Protein AF-A0AA88HP47-F1 (afdb_monomer)

pLDDT: mean 89.88, std 8.68, range [45.34, 98.31]

Radius of gyration: 25.81 Å; Cα contacts (8 Å, |Δi|>4): 434; chains: 1; bounding box: 69×35×74 Å

InterPro domains:
  IPR019156 Ataxin-10 domain [PF09759] (318-360)
  IPR051374 Ataxin-10 and Copper transport protein 86 families [PTHR13255] (20-360)

Foldseek 3Di:
DVLLVVLVVLLVCLLPDDVVPLVSLQVSLVVLLVSLVVDLVSLVVQLPPVSSLVSLLVLLLVLLVCVVVDPSSLSSNLSSLSSLLSSLAVNQPSLVSSCVSCVPRVLVSVLVDPDLSNVLSNLSSVVSSCVSPVVVLVVLLPDPCVQSLLQSLLSSVVVVSPSSLVCCQPPNQQDLSCLVSLVVHDLSSNLSSLVSLLCQLVDDPVRPGDGHLNNLVSLLVCLLVCLVVLLVCLLVVPPPSLSSNLSSLSSLLSQLQDPVRVVVLLVPLSSLVSLLVSLVSLVVCLVVVRPLSHFDQDLCCVDPPHPPCLVVRSSQQSSLSSLSNLCSSPVVRVVSVVVCVVVVSVVSSVVVPDRGNSND

Organism: Artemia franciscana (NCBI:txid6661)

Secondary structure (DSSP, 8-state):
-HHHHHHHHHHHHHHHS-TT-HHHHHHHHHHHHHHGGG-HHHHHHHHT-HHHHHHHHHHHHHHHHTTTT-HHHHHHHHHHHHHHHHHHTT-HHHHHHHHHHHTTHHHHHHHT---HHHHHHHHHHHHHHHHH-HHHHHHHHTSTTHHHHHHHHHHHHHTT-HHHHHIIIIIITT-TTHHHHGGGS-HHHHHHHHHHHHHHHHS-TT------HHHHHHHHHHHHHHHHHHHHHHHHT-SS-HHHHHHHHHHHHHHTTSTTTHHHHHH-HHHHHHHHHHHHHHHHHHHTT-TTTS----GGGGSTT---GGGGSTTTTHHHHHHHHHHHHHTT-HHHHHHHHHTTHHHHHHHH-S--TT--

Structure (mmCIF, N/CA/C/O backbone):
data_AF-A0AA88HP47-F1
#
_entry.id   AF-A0AA88HP47-F1
#
loop_
_atom_site.group_PDB
_atom_site.id
_atom_site.type_symbol
_atom_site.label_atom_id
_atom_site.label_alt_id
_atom_site.label_comp_id
_atom_site.label_asym_id
_atom_site.label_entity_id
_atom_site.label_seq_id
_atom_site.pdbx_PDB_ins_code
_atom_site.Cartn_x
_atom_site.Cartn_y
_atom_site.Cartn_z
_atom_site.occupancy
_atom_site.B_iso_or_equiv
_atom_site.auth_seq_id
_atom_site.auth_comp_id
_atom_site.auth_asym_id
_atom_site.auth_atom_id
_atom_site.pdbx_PDB_model_num
ATOM 1 N N . MET A 1 1 ? 33.832 -12.756 -24.874 1.00 56.75 1 MET A N 1
ATOM 2 C CA . MET A 1 1 ? 34.083 -11.841 -26.013 1.00 56.75 1 MET A CA 1
ATOM 3 C C . MET A 1 1 ? 32.992 -11.954 -27.072 1.00 56.75 1 MET A C 1
ATOM 5 O O . MET A 1 1 ? 32.426 -10.917 -27.375 1.00 56.75 1 MET A O 1
ATOM 9 N N . ALA A 1 2 ? 32.620 -13.155 -27.543 1.00 59.72 2 ALA A N 1
ATOM 10 C CA . ALA A 1 2 ? 31.496 -13.341 -28.482 1.00 59.72 2 ALA A CA 1
ATOM 11 C C . ALA A 1 2 ? 30.174 -12.699 -28.001 1.00 59.72 2 ALA A C 1
ATOM 13 O O . ALA A 1 2 ? 29.494 -12.020 -28.761 1.00 59.72 2 ALA A O 1
ATOM 14 N N . ASP A 1 3 ? 29.880 -12.817 -26.704 1.00 70.38 3 ASP A N 1
ATOM 15 C CA . ASP A 1 3 ? 28.686 -12.240 -26.076 1.00 70.38 3 ASP A CA 1
ATOM 16 C C . ASP A 1 3 ? 28.594 -10.713 -26.162 1.00 70.38 3 ASP A C 1
ATOM 18 O O . ASP A 1 3 ? 27.511 -10.173 -26.360 1.00 70.38 3 ASP A O 1
ATOM 22 N N . LEU A 1 4 ? 29.719 -10.006 -26.033 1.00 82.25 4 LEU A N 1
ATOM 23 C CA . LEU A 1 4 ? 29.739 -8.542 -26.106 1.00 82.25 4 LEU A CA 1
ATOM 24 C C . LEU A 1 4 ? 29.700 -8.045 -27.551 1.00 82.25 4 LEU A C 1
ATOM 26 O O . LEU A 1 4 ? 29.193 -6.957 -27.806 1.00 82.25 4 LEU A O 1
ATOM 30 N N . GLU A 1 5 ? 30.214 -8.830 -28.499 1.00 84.94 5 GLU A N 1
ATOM 31 C CA . GLU A 1 5 ? 30.174 -8.489 -29.922 1.00 84.94 5 GLU A CA 1
ATOM 32 C C . GLU A 1 5 ? 28.739 -8.544 -30.464 1.00 84.94 5 GLU A C 1
ATOM 34 O O . GLU A 1 5 ? 28.300 -7.633 -31.164 1.00 84.94 5 GLU A O 1
ATOM 39 N N . ASP A 1 6 ? 27.991 -9.580 -30.087 1.00 87.38 6 ASP A N 1
ATOM 40 C CA . ASP A 1 6 ? 26.572 -9.741 -30.413 1.00 87.38 6 ASP A CA 1
ATOM 41 C C . ASP A 1 6 ? 25.710 -8.618 -29.803 1.00 87.38 6 ASP A C 1
ATOM 43 O O . ASP A 1 6 ? 24.917 -7.960 -30.486 1.00 87.38 6 ASP A O 1
ATOM 47 N N . VAL A 1 7 ? 25.961 -8.292 -28.531 1.00 90.44 7 VAL A N 1
ATOM 48 C CA . VAL A 1 7 ? 25.328 -7.144 -27.868 1.00 90.44 7 VAL A CA 1
ATOM 49 C C . VAL A 1 7 ? 25.687 -5.833 -28.571 1.00 90.44 7 VAL A C 1
ATOM 51 O O . VAL A 1 7 ? 24.801 -5.029 -28.835 1.00 90.44 7 VAL A O 1
ATOM 54 N N . SER A 1 8 ? 26.947 -5.631 -28.964 1.00 91.56 8 SER A N 1
ATOM 55 C CA . SER A 1 8 ? 27.377 -4.424 -29.688 1.00 91.56 8 SER A CA 1
ATOM 56 C C . SER A 1 8 ? 26.677 -4.268 -31.041 1.00 91.56 8 SER A C 1
ATOM 58 O O . SER A 1 8 ? 26.304 -3.156 -31.412 1.00 91.56 8 SER A O 1
ATOM 60 N N . LYS A 1 9 ? 26.451 -5.368 -31.775 1.00 90.69 9 LYS A N 1
ATOM 61 C CA . LYS A 1 9 ? 25.667 -5.351 -33.024 1.00 90.69 9 LYS A CA 1
ATOM 62 C C . LYS A 1 9 ? 24.226 -4.922 -32.765 1.00 90.69 9 LYS A C 1
ATOM 64 O O . LYS A 1 9 ? 23.713 -4.079 -33.493 1.00 90.69 9 LYS A O 1
ATOM 69 N N . THR A 1 10 ? 23.617 -5.435 -31.699 1.00 91.88 10 THR A N 1
ATOM 70 C CA . THR A 1 10 ? 22.250 -5.066 -31.295 1.00 91.88 10 THR A CA 1
ATOM 71 C C . THR A 1 10 ? 22.159 -3.590 -30.890 1.00 91.88 10 THR A C 1
ATOM 73 O O . THR A 1 10 ? 21.249 -2.888 -31.326 1.00 91.88 10 THR A O 1
ATOM 76 N N . ILE A 1 11 ? 23.135 -3.090 -30.121 1.00 92.94 11 ILE A N 1
ATOM 77 C CA . ILE A 1 11 ? 23.237 -1.675 -29.730 1.00 92.94 11 ILE A CA 1
ATOM 78 C C . ILE A 1 11 ? 23.321 -0.778 -30.968 1.00 92.94 11 ILE A C 1
ATOM 80 O O . ILE A 1 11 ? 22.537 0.160 -31.100 1.00 92.94 11 ILE A O 1
ATOM 84 N N . ASN A 1 12 ? 24.233 -1.084 -31.894 1.00 91.62 12 ASN A N 1
ATOM 85 C CA . ASN A 1 12 ? 24.365 -0.331 -33.142 1.00 91.62 12 ASN A CA 1
ATOM 86 C C . ASN A 1 12 ? 23.079 -0.398 -33.973 1.00 91.62 12 ASN A C 1
ATOM 88 O O . ASN A 1 12 ? 22.679 0.608 -34.552 1.00 91.62 12 ASN A O 1
ATOM 92 N N . GLY A 1 13 ? 22.414 -1.558 -33.975 1.00 89.38 13 GLY A N 1
ATOM 93 C CA . GLY A 1 13 ? 21.087 -1.735 -34.550 1.00 89.38 13 GLY A CA 1
ATOM 94 C C . GLY A 1 13 ? 20.127 -0.658 -34.063 1.00 89.38 13 GLY A C 1
ATOM 95 O O . GLY A 1 13 ? 19.605 0.068 -34.891 1.00 89.38 13 GLY A O 1
ATOM 96 N N . ILE A 1 14 ? 19.969 -0.477 -32.746 1.00 91.06 14 ILE A N 1
ATOM 97 C CA . ILE A 1 14 ? 19.064 0.539 -32.175 1.00 91.06 14 ILE A CA 1
ATOM 98 C C . ILE A 1 14 ? 19.520 1.970 -32.464 1.00 91.06 14 ILE A C 1
ATOM 100 O O . ILE A 1 14 ? 18.694 2.808 -32.826 1.00 91.06 14 ILE A O 1
ATOM 104 N N . ILE A 1 15 ? 20.812 2.266 -32.297 1.00 90.69 15 ILE A N 1
ATOM 105 C CA . ILE A 1 15 ? 21.345 3.629 -32.456 1.00 90.69 15 ILE A CA 1
ATOM 106 C C . ILE A 1 15 ? 21.070 4.157 -33.868 1.00 90.69 15 ILE A C 1
ATOM 108 O O . ILE A 1 15 ? 20.633 5.299 -34.024 1.00 90.69 15 ILE A O 1
ATOM 112 N N . PHE A 1 16 ? 21.283 3.317 -34.884 1.00 84.81 16 PHE A N 1
ATOM 113 C CA . PHE A 1 16 ? 21.170 3.706 -36.288 1.00 84.81 16 PHE A CA 1
ATOM 114 C C . PHE A 1 16 ? 19.841 3.301 -36.947 1.00 84.81 16 PHE A C 1
ATOM 116 O O . PHE A 1 16 ? 19.640 3.638 -38.113 1.00 84.81 16 PHE A O 1
ATOM 123 N N . HIS A 1 17 ? 18.930 2.615 -36.240 1.00 79.25 17 HIS A N 1
ATOM 124 C CA . HIS A 1 17 ? 17.624 2.259 -36.803 1.00 79.25 17 HIS A CA 1
ATOM 125 C C . HIS A 1 17 ? 16.729 3.485 -36.990 1.00 79.25 17 HIS A C 1
ATOM 127 O O . HIS A 1 17 ? 16.651 4.373 -36.127 1.00 79.25 17 HIS A O 1
ATOM 133 N N . ASP A 1 18 ? 15.971 3.463 -38.085 1.00 73.38 18 ASP A N 1
ATOM 134 C CA . ASP A 1 18 ? 14.809 4.324 -38.256 1.00 73.38 18 ASP A CA 1
ATOM 135 C C . ASP A 1 18 ? 13.677 3.855 -37.324 1.00 73.38 18 ASP A C 1
ATOM 137 O O . ASP A 1 18 ? 13.328 2.673 -37.294 1.00 73.38 18 ASP A O 1
ATOM 141 N N . ILE A 1 19 ? 13.111 4.783 -36.552 1.00 66.62 19 ILE A N 1
ATOM 142 C CA . ILE A 1 19 ? 12.070 4.519 -35.545 1.00 66.62 19 ILE A CA 1
ATOM 143 C C . ILE A 1 19 ? 10.724 4.173 -36.219 1.00 66.62 19 ILE A C 1
ATOM 145 O O . ILE A 1 19 ? 9.819 3.661 -35.565 1.00 66.62 19 ILE A O 1
ATOM 149 N N . GLN A 1 20 ? 10.588 4.389 -37.535 1.00 73.81 20 GLN A N 1
ATOM 150 C CA . GLN A 1 20 ? 9.357 4.075 -38.271 1.00 73.81 20 GLN A CA 1
ATOM 151 C C . GLN A 1 20 ? 9.066 2.569 -38.414 1.00 73.81 20 GLN A C 1
ATOM 153 O O . GLN A 1 20 ? 7.904 2.192 -38.573 1.00 73.81 20 GLN A O 1
ATOM 158 N N . ASP A 1 21 ? 10.077 1.700 -38.310 1.00 87.06 21 ASP A N 1
ATOM 159 C CA . ASP A 1 21 ? 9.884 0.243 -38.285 1.00 87.06 21 ASP A CA 1
ATOM 160 C C . ASP A 1 21 ? 9.746 -0.267 -36.842 1.00 87.06 21 ASP A C 1
ATOM 162 O O . ASP A 1 21 ? 10.696 -0.741 -36.209 1.00 87.06 21 ASP A O 1
ATOM 166 N N . LEU A 1 22 ? 8.527 -0.136 -36.314 1.00 89.38 22 LEU A N 1
ATOM 167 C CA . LEU A 1 22 ? 8.193 -0.471 -34.928 1.00 89.38 22 LEU A CA 1
ATOM 168 C C . LEU A 1 22 ? 8.490 -1.934 -34.569 1.00 89.38 22 LEU A C 1
ATOM 170 O O . LEU A 1 22 ? 8.868 -2.209 -33.429 1.00 89.38 22 LEU A O 1
ATOM 174 N N . ASP A 1 23 ? 8.313 -2.873 -35.503 1.00 91.12 23 ASP A N 1
ATOM 175 C CA . ASP A 1 23 ? 8.504 -4.301 -35.229 1.00 91.12 23 ASP A CA 1
ATOM 176 C C . ASP A 1 23 ? 9.999 -4.613 -35.059 1.00 91.12 23 ASP A C 1
ATOM 178 O O . ASP A 1 23 ? 10.392 -5.197 -34.046 1.00 91.12 23 ASP A O 1
ATOM 182 N N . SER A 1 24 ? 10.842 -4.121 -35.976 1.00 91.25 24 SER A N 1
ATOM 183 C CA . SER A 1 24 ? 12.301 -4.278 -35.884 1.00 91.25 24 SER A CA 1
ATOM 184 C C . SER A 1 24 ? 12.872 -3.635 -34.615 1.00 91.25 24 SER A C 1
ATOM 186 O O . SER A 1 24 ? 13.628 -4.266 -33.870 1.00 91.25 24 SER A O 1
ATOM 188 N N . VAL A 1 25 ? 12.457 -2.401 -34.299 1.00 93.00 25 VAL A N 1
ATOM 189 C CA . VAL A 1 25 ? 12.896 -1.707 -33.075 1.00 93.00 25 VAL A CA 1
ATOM 190 C C . VAL A 1 25 ? 12.479 -2.484 -31.826 1.00 93.00 25 VAL A C 1
ATOM 192 O O . VAL A 1 25 ? 13.277 -2.648 -30.900 1.00 93.00 25 VAL A O 1
ATOM 195 N N . THR A 1 26 ? 11.254 -3.015 -31.800 1.00 95.50 26 THR A N 1
ATOM 196 C CA . THR A 1 26 ? 10.769 -3.819 -30.672 1.00 95.50 26 THR A CA 1
ATOM 197 C C . THR A 1 26 ? 11.610 -5.082 -30.479 1.00 95.50 26 THR A C 1
ATOM 199 O O . THR A 1 26 ? 11.953 -5.416 -29.343 1.00 95.50 26 THR A O 1
ATOM 202 N N . ASP A 1 27 ? 11.979 -5.776 -31.554 1.00 95.12 27 ASP A N 1
ATOM 203 C CA . ASP A 1 27 ? 12.786 -6.997 -31.468 1.00 95.12 27 ASP A CA 1
ATOM 204 C C . ASP A 1 27 ? 14.222 -6.723 -31.011 1.00 95.12 27 ASP A C 1
ATOM 206 O O . ASP A 1 27 ? 14.750 -7.455 -30.167 1.00 95.12 27 ASP A O 1
ATOM 210 N N . LEU A 1 28 ? 14.824 -5.618 -31.457 1.00 95.81 28 LEU A N 1
ATOM 211 C CA . LEU A 1 28 ? 16.123 -5.169 -30.955 1.00 95.81 28 LEU A CA 1
ATOM 212 C C . LEU A 1 28 ? 16.070 -4.837 -29.454 1.00 95.81 28 LEU A C 1
ATOM 214 O O . LEU A 1 28 ? 16.944 -5.256 -28.691 1.00 95.81 28 LEU A O 1
ATOM 218 N N . LEU A 1 29 ? 15.023 -4.143 -28.995 1.00 96.56 29 LEU A N 1
ATOM 219 C CA . LEU A 1 29 ? 14.829 -3.847 -27.572 1.00 96.56 29 LEU A CA 1
ATOM 220 C C . LEU A 1 29 ? 14.617 -5.126 -26.747 1.00 96.56 29 LEU A C 1
ATOM 222 O O . LEU A 1 29 ? 15.167 -5.247 -25.651 1.00 96.56 29 LEU A O 1
ATOM 226 N N . ARG A 1 30 ? 13.877 -6.117 -27.268 1.00 96.81 30 ARG A N 1
ATOM 227 C CA . ARG A 1 30 ? 13.738 -7.437 -26.627 1.00 96.81 30 ARG A CA 1
ATOM 228 C C . ARG A 1 30 ? 15.081 -8.145 -26.509 1.00 96.81 30 ARG A C 1
ATOM 230 O O . ARG A 1 30 ? 15.357 -8.724 -25.457 1.00 96.81 30 ARG A O 1
ATOM 237 N N . ALA A 1 31 ? 15.906 -8.096 -27.553 1.00 95.94 31 ALA A N 1
ATOM 238 C CA . ALA A 1 31 ? 17.236 -8.691 -27.545 1.00 95.94 31 ALA A CA 1
ATOM 239 C C . ALA A 1 31 ? 18.129 -8.041 -26.476 1.00 95.94 31 ALA A C 1
ATOM 241 O O . ALA A 1 31 ? 18.742 -8.757 -25.681 1.00 95.94 31 ALA A O 1
ATOM 242 N N . LEU A 1 32 ? 18.128 -6.707 -26.364 1.00 95.88 32 LEU A N 1
ATOM 243 C CA . LEU A 1 32 ? 18.861 -6.006 -25.303 1.00 95.88 32 LEU A CA 1
ATOM 244 C C . LEU A 1 32 ? 18.318 -6.310 -23.902 1.00 95.88 32 LEU A C 1
ATOM 246 O O . LEU A 1 32 ? 19.095 -6.578 -22.984 1.00 95.88 32 LEU A O 1
ATOM 250 N N . ARG A 1 33 ? 16.991 -6.332 -23.727 1.00 95.88 33 ARG A N 1
ATOM 251 C CA . ARG A 1 33 ? 16.341 -6.701 -22.459 1.00 95.88 33 ARG A CA 1
ATOM 252 C C . ARG A 1 33 ? 16.764 -8.096 -21.996 1.00 95.88 33 ARG A C 1
ATOM 254 O O . ARG A 1 33 ? 17.039 -8.285 -20.812 1.00 95.88 33 ARG A O 1
ATOM 261 N N . SER A 1 34 ? 16.836 -9.055 -22.918 1.00 94.94 34 SER A N 1
ATOM 262 C CA . SER A 1 34 ? 17.321 -10.413 -22.645 1.00 94.94 34 SER A CA 1
ATOM 263 C C . SER A 1 34 ? 18.831 -10.441 -22.395 1.00 94.94 34 SER A C 1
ATOM 265 O O . SER A 1 34 ? 19.299 -11.170 -21.529 1.00 94.94 34 SER A O 1
ATOM 267 N N . ALA A 1 35 ? 19.618 -9.615 -23.088 1.00 93.94 35 ALA A N 1
ATOM 268 C CA . ALA A 1 35 ? 21.058 -9.530 -22.854 1.00 93.94 35 ALA A CA 1
ATOM 269 C C . ALA A 1 35 ? 21.404 -9.080 -21.423 1.00 93.94 35 ALA A C 1
ATOM 271 O O . ALA A 1 35 ? 22.414 -9.520 -20.872 1.00 93.94 35 ALA A O 1
ATOM 272 N N . CYS A 1 36 ? 20.538 -8.284 -20.788 1.00 92.50 36 CYS A N 1
ATOM 273 C CA . CYS A 1 36 ? 20.699 -7.863 -19.396 1.00 92.50 36 CYS A CA 1
ATOM 274 C C . CYS A 1 36 ? 20.733 -9.039 -18.404 1.00 92.50 36 CYS A C 1
ATOM 276 O O . CYS A 1 36 ? 21.277 -8.892 -17.315 1.00 92.50 36 CYS A O 1
ATOM 278 N N . THR A 1 37 ? 20.206 -10.219 -18.748 1.00 89.19 37 THR A N 1
ATOM 279 C CA . THR A 1 37 ? 20.235 -11.392 -17.855 1.00 89.19 37 THR A CA 1
ATOM 280 C C . THR A 1 37 ? 21.516 -12.222 -17.992 1.00 89.19 37 THR A C 1
ATOM 282 O O . THR A 1 37 ? 21.704 -13.183 -17.251 1.00 89.19 37 THR A O 1
ATOM 285 N N . ARG A 1 38 ? 22.423 -11.864 -18.915 1.00 88.94 38 ARG A N 1
ATOM 286 C CA . ARG A 1 38 ? 23.686 -12.589 -19.179 1.00 88.94 38 ARG A CA 1
ATOM 287 C C . ARG A 1 38 ? 24.800 -12.270 -18.173 1.00 88.94 38 ARG A C 1
ATOM 289 O O . ARG A 1 38 ? 25.904 -12.794 -18.294 1.00 88.94 38 ARG A O 1
ATOM 296 N N . GLY A 1 39 ? 24.524 -11.418 -17.185 1.00 86.88 39 GLY A N 1
ATOM 297 C CA . GLY A 1 39 ? 25.418 -11.098 -16.074 1.00 86.88 39 GLY A CA 1
ATOM 298 C C . GLY A 1 39 ? 25.798 -9.618 -15.984 1.00 86.88 39 GLY A C 1
ATOM 299 O O . GLY A 1 39 ? 25.663 -8.850 -16.938 1.00 86.88 39 GLY A O 1
ATOM 300 N N . VAL A 1 40 ? 26.326 -9.230 -14.819 1.00 87.75 40 VAL A N 1
ATOM 301 C CA . VAL A 1 40 ? 26.604 -7.827 -14.448 1.00 87.75 40 VAL A CA 1
ATOM 302 C C . VAL A 1 40 ? 27.571 -7.137 -15.417 1.00 87.75 40 VAL A C 1
ATOM 304 O O . VAL A 1 40 ? 27.398 -5.962 -15.719 1.00 87.75 40 VAL A O 1
ATOM 307 N N . ASN A 1 41 ? 28.550 -7.858 -15.976 1.00 89.75 41 ASN A N 1
ATOM 308 C CA . ASN A 1 41 ? 29.494 -7.290 -16.948 1.00 89.75 41 ASN A CA 1
ATOM 309 C C . ASN A 1 41 ? 28.801 -6.825 -18.239 1.00 89.75 41 ASN A C 1
ATOM 311 O O . ASN A 1 41 ? 29.145 -5.775 -18.775 1.00 89.75 41 ASN A O 1
ATOM 315 N N . VAL A 1 42 ? 27.819 -7.591 -18.729 1.00 91.62 42 VAL A N 1
ATOM 316 C CA . VAL A 1 42 ? 27.046 -7.231 -19.928 1.00 91.62 42 VAL A CA 1
ATOM 317 C C . VAL A 1 42 ? 26.099 -6.077 -19.610 1.00 91.62 42 VAL A C 1
ATOM 319 O O . VAL A 1 42 ? 26.049 -5.113 -20.365 1.00 91.62 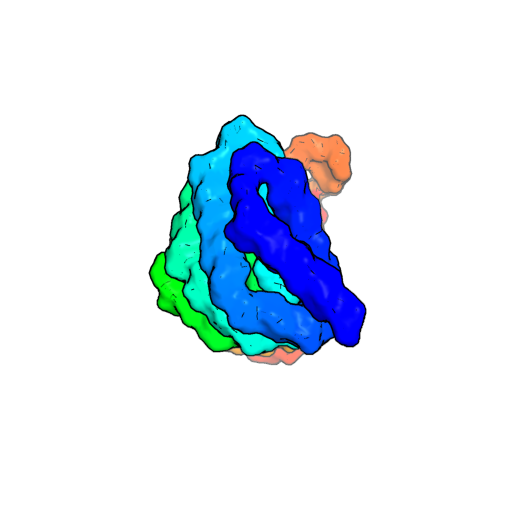42 VAL A O 1
ATOM 322 N N . GLN A 1 43 ? 25.411 -6.122 -18.465 1.00 91.62 43 GLN A N 1
ATOM 323 C CA . GLN A 1 43 ? 24.565 -5.011 -18.015 1.00 91.62 43 GLN A CA 1
ATOM 324 C C . GLN A 1 43 ? 25.344 -3.702 -17.878 1.00 91.62 43 GLN A C 1
ATOM 326 O O . GLN A 1 43 ? 24.849 -2.653 -18.279 1.00 91.62 43 GLN A O 1
ATOM 331 N N . LYS A 1 44 ? 26.553 -3.754 -17.310 1.00 90.62 44 LYS A N 1
ATOM 332 C CA . LYS A 1 44 ? 27.416 -2.583 -17.148 1.00 90.62 44 LYS A CA 1
ATOM 333 C C . LYS A 1 44 ? 27.869 -2.043 -18.504 1.00 90.62 44 LYS A C 1
ATOM 335 O O . LYS A 1 44 ? 27.715 -0.857 -18.752 1.00 90.62 44 LYS A O 1
ATOM 340 N N . PHE A 1 45 ? 28.314 -2.918 -19.409 1.00 93.25 45 PHE A N 1
ATOM 341 C CA . PHE A 1 45 ? 28.676 -2.529 -20.775 1.00 93.25 45 PHE A CA 1
ATOM 342 C C . PHE A 1 45 ? 27.528 -1.821 -21.514 1.00 93.25 45 PHE A C 1
ATOM 344 O O . PHE A 1 45 ? 27.752 -0.822 -22.191 1.00 93.25 45 PHE A O 1
ATOM 351 N N . ILE A 1 46 ? 26.294 -2.315 -21.369 1.00 94.62 46 ILE A N 1
ATOM 352 C CA . ILE A 1 46 ? 25.113 -1.679 -21.965 1.00 94.62 46 ILE A CA 1
ATOM 353 C C . ILE A 1 46 ? 24.797 -0.347 -21.261 1.00 94.62 46 ILE A C 1
ATOM 355 O O . ILE A 1 46 ? 24.561 0.653 -21.933 1.00 94.62 46 ILE A O 1
ATOM 359 N N . GLY A 1 47 ? 24.805 -0.324 -19.924 1.00 92.38 47 GLY A N 1
ATOM 360 C CA . GLY A 1 47 ? 24.460 0.850 -19.112 1.00 92.38 47 GLY A CA 1
ATOM 361 C C . GLY A 1 47 ? 25.463 2.006 -19.198 1.00 92.38 47 GLY A C 1
ATOM 362 O O . GLY A 1 47 ? 25.098 3.147 -18.942 1.00 92.38 47 GLY A O 1
ATOM 363 N N . GLU A 1 48 ? 26.709 1.737 -19.593 1.00 93.50 48 GLU A N 1
ATOM 364 C CA . GLU A 1 48 ? 27.734 2.760 -19.847 1.00 93.50 48 GLU A CA 1
ATOM 365 C C . GLU A 1 48 ? 27.615 3.395 -21.246 1.00 93.50 48 GLU A C 1
ATOM 367 O O . GLU A 1 48 ? 28.272 4.397 -21.530 1.00 93.50 48 GLU A O 1
ATOM 372 N N . ASN A 1 49 ? 26.771 2.852 -22.132 1.00 94.75 49 ASN A N 1
ATOM 373 C CA . ASN A 1 49 ? 26.578 3.390 -23.475 1.00 94.75 49 ASN A CA 1
ATOM 374 C C . ASN A 1 49 ? 25.552 4.537 -23.475 1.00 94.75 49 ASN A C 1
ATOM 376 O O . ASN A 1 49 ? 24.356 4.326 -23.671 1.00 94.75 49 ASN A O 1
ATOM 380 N N . THR A 1 50 ? 26.023 5.769 -23.283 1.00 93.38 50 THR A N 1
ATOM 381 C CA . THR A 1 50 ? 25.152 6.955 -23.192 1.00 93.38 50 THR A CA 1
ATOM 382 C C . THR A 1 50 ? 24.346 7.213 -24.466 1.00 93.38 50 THR A C 1
ATOM 384 O O . THR A 1 50 ? 23.171 7.546 -24.373 1.00 93.38 50 THR A O 1
ATOM 387 N N . ILE A 1 51 ? 24.926 6.977 -25.649 1.00 94.69 51 ILE A N 1
ATOM 388 C CA . ILE A 1 51 ? 24.253 7.181 -26.945 1.00 94.69 51 ILE A CA 1
ATOM 389 C C . ILE A 1 51 ? 23.041 6.250 -27.077 1.00 94.69 51 ILE A C 1
ATOM 391 O O . ILE A 1 51 ? 21.969 6.661 -27.520 1.00 94.69 51 ILE A O 1
ATOM 395 N N . LEU A 1 52 ? 23.195 4.987 -26.670 1.00 95.44 52 LEU A N 1
ATOM 396 C CA . LEU A 1 52 ? 22.088 4.038 -26.618 1.00 95.44 52 LEU A CA 1
ATOM 397 C C . LEU A 1 52 ? 21.002 4.515 -25.653 1.00 95.44 52 LEU A C 1
ATOM 399 O O . LEU A 1 52 ? 19.825 4.470 -26.001 1.00 95.44 52 LEU A O 1
ATOM 403 N N . LEU A 1 53 ? 21.386 4.949 -24.452 1.00 95.19 53 LEU A N 1
ATOM 404 C CA . LEU A 1 53 ? 20.431 5.392 -23.438 1.00 95.19 53 LEU A CA 1
ATOM 405 C C . LEU A 1 53 ? 19.645 6.630 -23.890 1.00 95.19 53 LEU A C 1
ATOM 407 O O . LEU A 1 53 ? 18.428 6.645 -23.742 1.00 95.19 53 LEU A O 1
ATOM 411 N N . GLU A 1 54 ? 20.296 7.610 -24.518 1.00 93.44 54 GLU A N 1
ATOM 412 C CA . GLU A 1 54 ? 19.646 8.788 -25.119 1.00 93.44 54 GLU A CA 1
ATOM 413 C C . GLU A 1 54 ? 18.684 8.397 -26.253 1.00 93.44 54 GLU A C 1
ATOM 415 O O . GLU A 1 54 ? 17.562 8.908 -26.356 1.00 93.44 54 GLU A O 1
ATOM 420 N N . LYS A 1 55 ? 19.083 7.438 -27.100 1.00 93.94 55 LYS A N 1
ATOM 421 C CA . LYS A 1 55 ? 18.210 6.906 -28.153 1.00 93.94 55 LYS A CA 1
ATOM 422 C C . LYS A 1 55 ? 16.989 6.199 -27.562 1.00 93.94 55 LYS A C 1
ATOM 424 O O . LYS A 1 55 ? 15.883 6.392 -28.059 1.00 93.94 55 LYS A O 1
ATOM 429 N N . VAL A 1 56 ? 17.164 5.408 -26.504 1.00 95.19 56 VAL A N 1
ATOM 430 C CA . VAL A 1 56 ? 16.064 4.712 -25.818 1.00 95.19 56 VAL A CA 1
ATOM 431 C C . VAL A 1 56 ? 15.150 5.696 -25.088 1.00 95.19 56 VAL A C 1
ATOM 433 O O . VAL A 1 56 ? 13.935 5.540 -25.161 1.00 95.19 56 VAL A O 1
ATOM 436 N N . GLU A 1 57 ? 15.695 6.740 -24.459 1.00 94.06 57 GLU A N 1
ATOM 437 C CA . GLU A 1 57 ? 14.910 7.842 -23.886 1.00 94.06 57 GLU A CA 1
ATOM 438 C C . GLU A 1 57 ? 14.016 8.483 -24.954 1.00 94.06 57 GLU A C 1
ATOM 440 O O . GLU A 1 57 ? 12.816 8.647 -24.733 1.00 94.06 57 GLU A O 1
ATOM 445 N N . THR A 1 58 ? 14.575 8.769 -26.135 1.00 92.38 58 THR A N 1
ATOM 446 C CA . THR A 1 58 ? 13.829 9.319 -27.278 1.00 92.38 58 THR A CA 1
ATOM 447 C C . THR A 1 58 ? 12.712 8.373 -27.725 1.00 92.38 58 THR A C 1
ATOM 449 O O . THR A 1 58 ? 11.565 8.796 -27.833 1.00 92.38 58 THR A O 1
ATOM 452 N N . ILE A 1 59 ? 13.011 7.077 -27.895 1.00 93.06 59 ILE A N 1
ATOM 453 C CA . ILE A 1 59 ? 12.016 6.053 -28.261 1.00 93.06 59 ILE A CA 1
ATOM 454 C C . ILE A 1 59 ? 10.866 6.011 -27.248 1.00 93.06 59 ILE A C 1
ATOM 456 O O . ILE A 1 59 ? 9.704 5.915 -27.641 1.00 93.06 59 ILE A O 1
ATOM 460 N N . ILE A 1 60 ? 11.170 6.092 -25.949 1.00 94.06 60 ILE A N 1
ATOM 461 C CA . ILE A 1 60 ? 10.152 6.109 -24.894 1.00 94.06 60 ILE A CA 1
ATOM 462 C C . ILE A 1 60 ? 9.327 7.396 -24.975 1.00 94.06 60 ILE A C 1
ATOM 464 O O . ILE A 1 60 ? 8.103 7.324 -24.940 1.00 94.06 60 ILE A O 1
ATOM 468 N N . CYS A 1 61 ? 9.956 8.564 -25.115 1.00 91.94 61 CYS A N 1
ATOM 469 C CA . CYS A 1 61 ? 9.250 9.847 -25.171 1.00 91.94 61 CYS A CA 1
ATOM 470 C C . CYS A 1 61 ? 8.310 9.945 -26.385 1.00 91.94 61 CYS A C 1
ATOM 472 O O . CYS A 1 61 ? 7.147 10.342 -26.242 1.00 91.94 61 CYS A O 1
ATOM 474 N N . ASP A 1 62 ? 8.785 9.536 -27.561 1.00 90.50 62 ASP A N 1
ATOM 475 C CA . ASP A 1 62 ? 7.989 9.494 -28.790 1.00 90.50 62 ASP A CA 1
ATOM 476 C C . ASP A 1 62 ? 6.871 8.457 -28.670 1.00 90.50 62 ASP A C 1
ATOM 478 O O . ASP A 1 62 ? 5.710 8.737 -28.964 1.00 90.50 62 ASP A O 1
ATOM 482 N N . GLY A 1 63 ? 7.198 7.269 -28.159 1.00 90.44 63 GLY A N 1
ATOM 483 C CA . GLY A 1 63 ? 6.242 6.189 -27.966 1.00 90.44 63 GLY A CA 1
ATOM 484 C C . GLY A 1 63 ? 5.131 6.523 -26.964 1.00 90.44 63 GLY A C 1
ATOM 485 O O . GLY A 1 63 ? 3.976 6.159 -27.181 1.00 90.44 63 GLY A O 1
ATOM 486 N N . ILE A 1 64 ? 5.443 7.279 -25.908 1.00 89.75 64 ILE A N 1
ATOM 487 C CA . ILE A 1 64 ? 4.457 7.846 -24.979 1.00 89.75 64 ILE A CA 1
ATOM 488 C C . ILE A 1 64 ? 3.577 8.875 -25.701 1.00 89.75 64 ILE A C 1
ATOM 490 O O . ILE A 1 64 ? 2.354 8.833 -25.583 1.00 89.75 64 ILE A O 1
ATOM 494 N N . SER A 1 65 ? 4.169 9.775 -26.483 1.00 87.56 65 SER A N 1
ATOM 495 C CA . SER A 1 65 ? 3.423 10.820 -27.199 1.00 87.56 65 SER A CA 1
ATOM 496 C C . SER A 1 65 ? 2.480 10.248 -28.268 1.00 87.56 65 SER A C 1
ATOM 498 O O . SER A 1 65 ? 1.420 10.812 -28.535 1.00 87.56 65 SER A O 1
ATOM 500 N N . LEU A 1 66 ? 2.840 9.105 -28.855 1.00 88.06 66 LEU A N 1
ATOM 501 C CA . LEU A 1 66 ? 2.104 8.431 -29.927 1.00 88.06 66 LEU A CA 1
ATOM 502 C C . LEU A 1 66 ? 1.291 7.220 -29.432 1.00 88.06 66 LEU A C 1
ATOM 504 O O . LEU A 1 66 ? 0.791 6.441 -30.243 1.00 88.06 66 LEU A O 1
ATOM 508 N N . GLN A 1 67 ? 1.126 7.054 -28.117 1.00 80.00 67 GLN A N 1
ATOM 509 C CA . GLN A 1 67 ? 0.581 5.833 -27.508 1.00 80.00 67 GLN A CA 1
ATOM 510 C C . GLN A 1 67 ? -0.817 5.424 -28.012 1.00 80.00 67 GLN A C 1
ATOM 512 O O . GLN A 1 67 ? -1.133 4.241 -28.073 1.00 80.00 67 GLN A O 1
ATOM 517 N N . GLN A 1 68 ? -1.644 6.384 -28.435 1.00 83.88 68 GLN A N 1
ATOM 518 C CA . GLN A 1 68 ? -2.994 6.125 -28.951 1.00 83.88 68 GLN A CA 1
ATOM 519 C C . GLN A 1 68 ? -3.022 5.711 -30.431 1.00 83.88 68 GLN A C 1
ATOM 521 O O . GLN A 1 68 ? -4.074 5.327 -30.936 1.00 83.88 68 GLN A O 1
ATOM 526 N N . GLN A 1 69 ? -1.898 5.797 -31.150 1.00 82.94 69 GLN A N 1
ATOM 527 C CA . GLN A 1 69 ? -1.873 5.557 -32.594 1.00 82.94 69 GLN A CA 1
ATOM 528 C C . GLN A 1 69 ? -1.925 4.073 -32.960 1.00 82.94 69 GLN A C 1
ATOM 530 O O . GLN A 1 69 ? -2.540 3.718 -33.964 1.00 82.94 69 GLN A O 1
ATOM 535 N N . SER A 1 70 ? -1.277 3.195 -32.185 1.00 88.06 70 SER A N 1
ATOM 536 C CA . SER A 1 70 ? -1.401 1.746 -32.375 1.00 88.06 70 SER A CA 1
ATOM 537 C C . SER A 1 70 ? -0.929 0.939 -31.166 1.00 88.06 70 SER A C 1
ATOM 539 O O . SER A 1 70 ? -0.068 1.367 -30.396 1.00 88.06 70 SER A O 1
ATOM 541 N N . GLU A 1 71 ? -1.408 -0.302 -31.069 1.00 90.62 71 GLU A N 1
ATOM 542 C CA . GLU A 1 71 ? -0.933 -1.269 -30.074 1.00 90.62 71 GLU A CA 1
ATOM 543 C C . GLU A 1 71 ? 0.566 -1.592 -30.227 1.00 90.62 71 GLU A C 1
ATOM 545 O O . GLU A 1 71 ? 1.247 -1.874 -29.238 1.00 90.62 71 GLU A O 1
ATOM 550 N N . LYS A 1 72 ? 1.113 -1.494 -31.447 1.00 92.00 72 LYS A N 1
ATOM 551 C CA . LYS A 1 72 ? 2.548 -1.689 -31.697 1.00 92.00 72 LYS A CA 1
ATOM 552 C C . LYS A 1 72 ? 3.393 -0.618 -31.011 1.00 92.00 72 LYS A C 1
ATOM 554 O O . LYS A 1 72 ? 4.420 -0.949 -30.427 1.00 92.00 72 LYS A O 1
ATOM 559 N N . VAL A 1 73 ? 2.935 0.637 -31.016 1.00 91.44 73 VAL A N 1
ATOM 560 C CA . VAL A 1 73 ? 3.608 1.736 -30.304 1.00 91.44 73 VAL A CA 1
ATOM 561 C C . VAL A 1 73 ? 3.584 1.480 -28.797 1.00 91.44 73 VAL A C 1
ATOM 563 O O . VAL A 1 73 ? 4.627 1.549 -28.152 1.00 91.44 73 VAL A O 1
ATOM 566 N N . LEU A 1 74 ? 2.431 1.099 -28.234 1.00 91.19 74 LEU A N 1
ATOM 567 C CA . LEU A 1 74 ? 2.320 0.731 -26.815 1.00 91.19 74 LEU A CA 1
ATOM 568 C C . LEU A 1 74 ? 3.270 -0.412 -26.438 1.00 91.19 74 LEU A C 1
ATOM 570 O O . LEU A 1 74 ? 3.919 -0.367 -25.393 1.00 91.19 74 LEU A O 1
ATOM 574 N N . LEU A 1 75 ? 3.353 -1.441 -27.284 1.00 94.00 75 LEU A N 1
ATOM 575 C CA . LEU A 1 75 ? 4.226 -2.590 -27.072 1.00 94.00 75 LEU A CA 1
ATOM 576 C C . LEU A 1 75 ? 5.706 -2.202 -27.122 1.00 94.00 75 LEU A C 1
ATOM 578 O O . LEU A 1 75 ? 6.441 -2.569 -26.209 1.00 94.00 75 LEU A O 1
ATOM 582 N N . MET A 1 76 ? 6.130 -1.455 -28.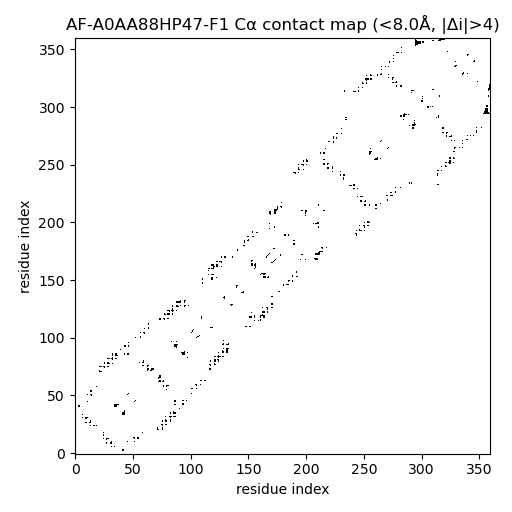142 1.00 94.88 76 MET A N 1
ATOM 583 C CA . MET A 1 76 ? 7.506 -0.971 -28.275 1.00 94.88 76 MET A CA 1
ATOM 584 C C . MET A 1 76 ? 7.915 -0.146 -27.047 1.00 94.88 76 MET A C 1
ATOM 586 O O . MET A 1 76 ? 8.942 -0.428 -26.432 1.00 94.88 76 MET A O 1
ATOM 590 N N . THR A 1 77 ? 7.078 0.815 -26.642 1.00 94.44 77 THR A N 1
ATOM 591 C CA . THR A 1 77 ? 7.307 1.667 -25.463 1.00 94.44 77 THR A CA 1
ATOM 592 C C . THR A 1 77 ? 7.422 0.839 -24.187 1.00 94.44 77 THR A C 1
ATOM 594 O O . THR A 1 77 ? 8.364 1.012 -23.414 1.00 94.44 77 THR A O 1
ATOM 597 N N . ALA A 1 78 ? 6.504 -0.110 -23.977 1.00 94.88 78 ALA A N 1
ATOM 598 C CA . ALA A 1 78 ? 6.544 -1.006 -22.826 1.00 94.88 78 ALA A CA 1
ATOM 599 C C . ALA A 1 78 ? 7.837 -1.840 -22.802 1.00 94.88 78 ALA A C 1
ATOM 601 O O . ALA A 1 78 ? 8.489 -1.934 -21.764 1.00 94.88 78 ALA A O 1
ATOM 602 N N . VAL A 1 79 ? 8.254 -2.400 -23.942 1.00 96.81 79 VAL A N 1
ATOM 603 C CA . VAL A 1 79 ? 9.500 -3.177 -24.046 1.00 96.81 79 VAL A CA 1
ATOM 604 C C . VAL A 1 79 ? 10.730 -2.297 -23.801 1.00 96.81 79 VAL A C 1
ATOM 606 O O . VAL A 1 79 ? 11.655 -2.751 -23.129 1.00 96.81 79 VAL A O 1
ATOM 609 N N . ALA A 1 80 ? 10.743 -1.049 -24.278 1.00 96.69 80 ALA A N 1
ATOM 610 C CA . ALA A 1 80 ? 11.829 -0.104 -24.019 1.00 96.69 80 ALA A CA 1
ATOM 611 C C . ALA A 1 80 ? 11.978 0.198 -22.519 1.00 96.69 80 ALA A C 1
ATOM 613 O O . ALA A 1 80 ? 13.080 0.122 -21.975 1.00 96.69 80 ALA A O 1
ATOM 614 N N . ILE A 1 81 ? 10.867 0.450 -21.823 1.00 96.44 81 ILE A N 1
ATOM 615 C CA . ILE A 1 81 ? 10.868 0.658 -20.369 1.00 96.44 81 ILE A CA 1
ATOM 616 C C . ILE A 1 81 ? 11.301 -0.621 -19.639 1.00 96.44 81 ILE A C 1
ATOM 618 O O . ILE A 1 81 ? 12.100 -0.561 -18.708 1.00 96.44 81 ILE A O 1
ATOM 622 N N . GLN A 1 82 ? 10.838 -1.793 -20.083 1.00 96.44 82 GLN A N 1
ATOM 623 C CA . GLN A 1 82 ? 11.252 -3.071 -19.498 1.00 96.44 82 GLN A CA 1
ATOM 624 C C . GLN A 1 82 ? 12.741 -3.360 -19.699 1.00 96.44 82 GLN A C 1
ATOM 626 O O . GLN A 1 82 ? 13.378 -3.949 -18.829 1.00 96.44 82 GLN A O 1
ATOM 631 N N . PHE A 1 83 ? 13.311 -2.954 -20.832 1.00 97.56 83 PHE A N 1
ATOM 632 C CA . PHE A 1 83 ? 14.750 -3.005 -21.055 1.00 97.56 83 PHE A CA 1
ATOM 633 C C . PHE A 1 83 ? 15.497 -2.164 -20.012 1.00 97.56 83 PHE A C 1
ATOM 635 O O . PHE A 1 83 ? 16.400 -2.691 -19.360 1.00 97.56 83 PHE A O 1
ATOM 642 N N . LEU A 1 84 ? 15.077 -0.912 -19.787 1.00 96.81 84 LEU A N 1
ATOM 643 C CA . LEU A 1 84 ? 15.657 -0.075 -18.732 1.00 96.81 84 LEU A CA 1
ATOM 644 C C . LEU A 1 84 ? 15.493 -0.716 -17.347 1.00 96.81 84 LEU A C 1
ATOM 646 O O . LEU A 1 84 ? 16.449 -0.755 -16.582 1.00 96.81 84 LEU A O 1
ATOM 650 N N . GLY A 1 85 ? 14.323 -1.283 -17.041 1.00 95.44 85 GLY A N 1
ATOM 651 C CA . GLY A 1 85 ? 14.081 -1.984 -15.778 1.00 95.44 85 GLY A CA 1
ATOM 652 C C . GLY A 1 85 ? 14.994 -3.195 -15.575 1.00 95.44 85 GLY A C 1
ATOM 653 O O . GLY A 1 85 ? 15.502 -3.399 -14.478 1.00 95.44 85 GLY A O 1
ATOM 654 N N . ASN A 1 86 ? 15.287 -3.963 -16.626 1.00 95.88 86 ASN A N 1
ATOM 655 C CA . ASN A 1 86 ? 16.220 -5.088 -16.544 1.00 95.88 86 ASN A CA 1
ATOM 656 C C . ASN A 1 86 ? 17.687 -4.654 -16.392 1.00 95.88 86 ASN A C 1
ATOM 658 O O . ASN A 1 86 ? 18.485 -5.421 -15.850 1.00 95.88 86 ASN A O 1
ATOM 662 N N . LEU A 1 87 ? 18.055 -3.449 -16.842 1.00 95.06 87 LEU A N 1
ATOM 663 C CA . LEU A 1 87 ? 19.398 -2.900 -16.627 1.00 95.06 87 LEU A CA 1
ATOM 664 C C . LEU A 1 87 ? 19.679 -2.556 -15.163 1.00 95.06 87 LEU A C 1
ATOM 666 O O . LEU A 1 87 ? 20.851 -2.497 -14.785 1.00 95.06 87 LEU A O 1
ATOM 670 N N . THR A 1 88 ? 18.639 -2.312 -14.361 1.00 94.31 88 THR A N 1
ATOM 671 C CA . THR A 1 88 ? 18.772 -1.920 -12.951 1.00 94.31 88 THR A CA 1
ATOM 672 C C . THR A 1 88 ? 18.739 -3.110 -11.989 1.00 94.31 88 THR A C 1
ATOM 674 O O . THR A 1 88 ? 19.187 -2.979 -10.850 1.00 94.31 88 THR A O 1
ATOM 677 N N . VAL A 1 89 ? 18.280 -4.289 -12.430 1.00 93.69 89 VAL A N 1
ATOM 678 C CA . VAL A 1 89 ? 18.183 -5.501 -11.595 1.00 93.69 89 VAL A CA 1
ATOM 679 C C . VAL A 1 89 ? 19.545 -5.876 -11.008 1.00 93.69 89 VAL A C 1
ATOM 681 O O . VAL A 1 89 ? 20.468 -6.221 -11.746 1.00 93.69 89 VAL A O 1
ATOM 684 N N . ASN A 1 90 ? 19.640 -5.871 -9.673 1.00 90.62 90 ASN A N 1
ATOM 685 C CA . ASN A 1 90 ? 20.851 -6.194 -8.906 1.00 90.62 90 ASN A CA 1
ATOM 686 C C . ASN A 1 90 ? 22.082 -5.365 -9.318 1.00 90.62 90 ASN A C 1
ATOM 688 O O . ASN A 1 90 ? 23.217 -5.841 -9.232 1.00 90.62 90 ASN A O 1
ATOM 692 N N . ASN A 1 91 ? 21.864 -4.132 -9.789 1.00 90.69 91 ASN A N 1
ATOM 693 C CA . ASN A 1 91 ? 22.921 -3.255 -10.275 1.00 90.69 91 ASN A CA 1
ATOM 694 C C . ASN A 1 91 ? 22.703 -1.801 -9.807 1.00 90.69 91 ASN A C 1
ATOM 696 O O . ASN A 1 91 ? 22.120 -0.991 -10.536 1.00 90.69 91 ASN A O 1
ATOM 700 N N . PRO A 1 92 ? 23.198 -1.438 -8.606 1.00 90.62 92 PRO A N 1
ATOM 701 C CA . PRO A 1 92 ? 23.007 -0.102 -8.034 1.00 90.62 92 PRO A CA 1
ATOM 702 C C . PRO A 1 92 ? 23.573 1.035 -8.893 1.00 90.62 92 PRO A C 1
ATOM 704 O O . PRO A 1 92 ? 22.966 2.102 -8.975 1.00 90.62 92 PRO A O 1
ATOM 707 N N . SER A 1 93 ? 24.697 0.795 -9.582 1.00 89.75 93 SER A N 1
ATOM 708 C CA . SER A 1 93 ? 25.325 1.783 -10.469 1.00 89.75 93 SER A CA 1
ATOM 709 C C . SER A 1 93 ? 24.421 2.116 -11.652 1.00 89.75 93 SER A C 1
ATOM 711 O O . SER A 1 93 ? 24.143 3.286 -11.903 1.00 89.75 93 SER A O 1
ATOM 713 N N . ASN A 1 94 ? 23.926 1.094 -12.359 1.00 92.50 94 ASN A N 1
ATOM 714 C CA . ASN A 1 94 ? 22.986 1.307 -13.456 1.00 92.50 94 ASN A CA 1
ATOM 715 C C . ASN A 1 94 ? 21.678 1.907 -12.947 1.00 92.50 94 ASN A C 1
ATOM 717 O O . ASN A 1 94 ? 21.133 2.789 -13.596 1.00 92.50 94 ASN A O 1
ATOM 721 N N . SER A 1 95 ? 21.186 1.477 -11.783 1.00 92.62 95 SER A N 1
ATOM 722 C CA . SER A 1 95 ? 19.975 2.041 -11.189 1.00 92.62 95 SER A CA 1
ATOM 723 C C . SER A 1 95 ? 20.052 3.558 -11.020 1.00 92.62 95 SER A C 1
ATOM 725 O O . SER A 1 95 ? 19.073 4.225 -11.339 1.00 92.62 95 SER A O 1
ATOM 727 N N . LEU A 1 96 ? 21.184 4.110 -10.572 1.00 92.38 96 LEU A N 1
ATOM 728 C CA . LEU A 1 96 ? 21.344 5.560 -10.445 1.00 92.38 96 LEU A CA 1
ATOM 729 C C . LEU A 1 96 ? 21.414 6.253 -11.815 1.00 92.38 96 LEU A C 1
ATOM 731 O O . LEU A 1 96 ? 20.774 7.284 -12.022 1.00 92.38 96 LEU A O 1
ATOM 735 N N . THR A 1 97 ? 22.161 5.682 -12.765 1.00 92.38 97 THR A N 1
ATOM 736 C CA . THR A 1 97 ? 22.249 6.204 -14.140 1.00 92.38 97 THR A CA 1
ATOM 737 C C . THR A 1 97 ? 20.876 6.242 -14.809 1.00 92.38 97 THR A C 1
ATOM 739 O O . THR A 1 97 ? 20.478 7.274 -15.345 1.00 92.38 97 THR A O 1
ATOM 742 N N . ILE A 1 98 ? 20.128 5.138 -14.737 1.00 94.00 98 ILE A N 1
ATOM 743 C CA . ILE A 1 98 ? 18.785 5.035 -15.307 1.00 94.00 98 ILE A CA 1
ATOM 744 C C . ILE A 1 98 ? 17.812 5.953 -14.569 1.00 94.00 98 ILE A C 1
ATOM 746 O O . ILE A 1 98 ? 17.019 6.616 -15.227 1.00 94.00 98 ILE A O 1
ATOM 750 N N . TRP A 1 99 ? 17.892 6.073 -13.239 1.00 93.62 99 TRP A N 1
ATOM 751 C CA . TRP A 1 99 ? 17.056 7.020 -12.497 1.00 93.62 99 TRP A CA 1
ATOM 752 C C . TRP A 1 99 ? 17.227 8.456 -13.005 1.00 93.62 99 TRP A C 1
ATOM 754 O O . TRP A 1 99 ? 16.244 9.119 -13.322 1.00 93.62 99 TRP A O 1
ATOM 764 N N . ASN A 1 100 ? 18.469 8.915 -13.173 1.00 91.06 100 ASN A N 1
ATOM 765 C CA . ASN A 1 100 ? 18.744 10.259 -13.686 1.00 91.06 100 ASN A CA 1
ATOM 766 C C . ASN A 1 100 ? 18.263 10.469 -15.129 1.00 91.06 100 ASN A C 1
ATOM 768 O O . ASN A 1 100 ? 17.885 11.585 -15.475 1.00 91.06 100 ASN A O 1
ATOM 772 N N . LEU A 1 101 ? 18.246 9.415 -15.948 1.00 90.31 101 LEU A N 1
ATOM 773 C CA . LEU A 1 101 ? 17.678 9.459 -17.295 1.00 90.31 101 LEU A CA 1
ATOM 774 C C . LEU A 1 101 ? 16.150 9.624 -17.262 1.00 90.31 101 LEU A C 1
ATOM 776 O O . LEU A 1 101 ? 15.590 10.379 -18.052 1.00 90.31 101 LEU A O 1
ATOM 780 N N . VAL A 1 102 ? 15.460 8.912 -16.363 1.00 88.62 102 VAL A N 1
ATOM 781 C CA . VAL A 1 102 ? 13.988 8.836 -16.385 1.00 88.62 102 VAL A CA 1
ATOM 782 C C . VAL A 1 102 ? 13.285 9.894 -15.537 1.00 88.62 102 VAL A C 1
ATOM 784 O O . VAL A 1 102 ? 12.167 10.278 -15.882 1.00 88.62 102 VAL A O 1
ATOM 787 N N . LYS A 1 103 ? 13.902 10.362 -14.443 1.00 86.12 103 LYS A N 1
ATOM 788 C CA . LYS A 1 103 ? 13.226 11.173 -13.415 1.00 86.12 103 LYS A CA 1
ATOM 789 C C . LYS A 1 103 ? 12.721 12.528 -13.910 1.00 86.12 103 LYS A C 1
ATOM 791 O O . LYS A 1 103 ? 11.694 12.987 -13.435 1.00 86.12 103 LYS A O 1
ATOM 796 N N . GLU A 1 104 ? 13.409 13.132 -14.877 1.00 79.50 104 GLU A N 1
ATOM 797 C CA . GLU A 1 104 ? 13.023 14.434 -15.425 1.00 79.50 104 GLU A CA 1
ATOM 798 C C . GLU A 1 104 ? 11.943 14.261 -16.501 1.00 79.50 104 GLU A C 1
ATOM 800 O O . GLU A 1 104 ? 10.797 14.639 -16.317 1.00 79.50 104 GLU A O 1
ATOM 805 N N . LYS A 1 105 ? 12.255 13.650 -17.649 1.00 81.00 105 LYS A N 1
ATOM 806 C CA . LYS A 1 105 ? 11.311 13.646 -18.783 1.00 81.00 105 LYS A CA 1
ATOM 807 C C . LYS A 1 105 ? 10.288 12.520 -18.722 1.00 81.00 105 LYS A C 1
ATOM 809 O O . LYS A 1 105 ? 9.093 12.757 -18.894 1.00 81.00 105 LYS A O 1
ATOM 814 N N . ILE A 1 106 ? 10.749 11.288 -18.515 1.00 79.94 106 ILE A N 1
ATOM 815 C CA . ILE A 1 106 ? 9.899 10.099 -18.652 1.00 79.94 106 ILE A CA 1
ATOM 816 C C . ILE A 1 106 ? 8.868 10.053 -17.526 1.00 79.94 106 ILE A C 1
ATOM 818 O O . ILE A 1 106 ? 7.701 9.785 -17.793 1.00 79.94 106 ILE A O 1
ATOM 822 N N . LEU A 1 107 ? 9.260 10.389 -16.296 1.00 82.81 107 LEU A N 1
ATOM 823 C CA . LEU A 1 107 ? 8.350 10.440 -15.154 1.00 82.81 107 LEU A CA 1
ATOM 824 C C . LEU A 1 107 ? 7.188 11.422 -15.400 1.00 82.81 107 LEU A C 1
ATOM 826 O O . LEU A 1 107 ? 6.021 11.039 -15.304 1.00 82.81 107 LEU A O 1
ATOM 830 N N . HIS A 1 108 ? 7.492 12.652 -15.827 1.00 82.88 108 HIS A N 1
ATOM 831 C CA . HIS A 1 108 ? 6.476 13.653 -16.165 1.00 82.88 108 HIS A CA 1
ATOM 832 C C . HIS A 1 108 ? 5.564 13.239 -17.321 1.00 82.88 108 HIS A C 1
ATOM 834 O O . HIS A 1 108 ? 4.372 13.557 -17.317 1.00 82.88 108 HIS A O 1
ATOM 840 N N . LEU A 1 109 ? 6.106 12.558 -18.331 1.00 82.31 109 LEU A N 1
ATOM 841 C CA . LEU A 1 109 ? 5.312 12.042 -19.441 1.00 82.31 109 LEU A CA 1
ATOM 842 C C . LEU A 1 109 ? 4.390 10.904 -18.984 1.00 82.31 109 LEU A C 1
ATOM 844 O O . LEU A 1 109 ? 3.210 10.917 -19.328 1.00 82.31 109 LEU A O 1
ATOM 848 N N . CYS A 1 110 ? 4.879 9.982 -18.150 1.00 80.06 110 CYS A N 1
ATOM 849 C CA . CYS A 1 110 ? 4.084 8.894 -17.579 1.00 80.06 110 CYS A CA 1
ATOM 850 C C . CYS A 1 110 ? 2.893 9.404 -16.754 1.00 80.06 110 CYS A C 1
ATOM 852 O O . CYS A 1 110 ? 1.811 8.823 -16.833 1.00 80.06 110 CYS A O 1
ATOM 854 N N . PHE A 1 111 ? 3.027 10.522 -16.031 1.00 82.94 111 PHE A N 1
ATOM 855 C CA . PHE A 1 111 ? 1.907 11.119 -15.282 1.00 82.94 111 PHE A CA 1
ATOM 856 C C . PHE A 1 111 ? 0.725 11.519 -16.163 1.00 82.94 111 PHE A C 1
ATOM 858 O O . PHE A 1 111 ? -0.423 11.473 -15.724 1.00 82.94 111 PHE A O 1
ATOM 865 N N . LYS A 1 112 ? 0.981 11.857 -17.427 1.00 80.06 112 LYS A N 1
ATOM 866 C CA . LYS A 1 112 ? -0.061 12.240 -18.386 1.00 80.06 112 LYS A CA 1
ATOM 867 C C . LYS A 1 112 ? -0.749 11.036 -19.029 1.00 80.06 112 LYS A C 1
ATOM 869 O O . LYS A 1 112 ? -1.677 11.217 -19.812 1.00 80.06 112 LYS A O 1
ATOM 874 N N . LEU A 1 113 ? -0.299 9.819 -18.725 1.00 80.69 113 LEU A N 1
ATOM 875 C CA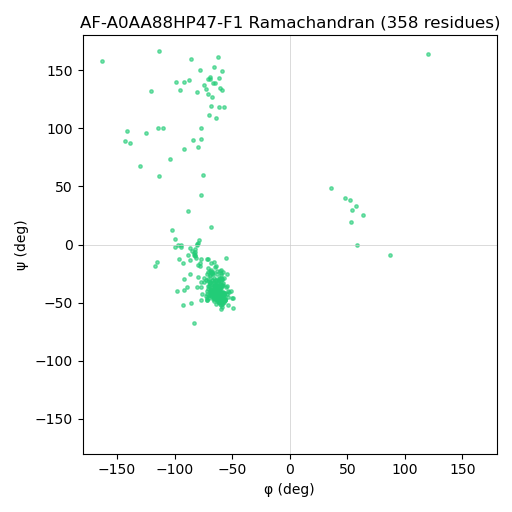 . LEU A 1 113 ? -0.803 8.600 -19.337 1.00 80.69 113 LEU A CA 1
ATOM 876 C C . LEU A 1 113 ? -1.827 7.890 -18.465 1.00 80.69 113 LEU A C 1
ATOM 878 O O . LEU A 1 113 ? -1.634 7.719 -17.261 1.00 80.69 113 LEU A O 1
ATOM 882 N N . ASP A 1 114 ? -2.861 7.388 -19.131 1.00 76.31 114 ASP A N 1
ATOM 883 C CA . ASP A 1 114 ? -3.800 6.387 -18.628 1.00 76.31 114 ASP A CA 1
ATOM 884 C C . ASP A 1 114 ? -3.625 5.094 -19.441 1.00 76.31 114 ASP A C 1
ATOM 886 O O . ASP A 1 114 ? -4.519 4.650 -20.154 1.00 76.31 114 ASP A O 1
ATOM 890 N N . ALA A 1 115 ? -2.409 4.540 -19.413 1.00 84.31 115 ALA A N 1
ATOM 891 C CA . ALA A 1 115 ? -2.051 3.323 -20.136 1.00 84.31 115 ALA A CA 1
ATOM 892 C C . ALA A 1 115 ? -1.470 2.281 -19.175 1.00 84.31 115 ALA A C 1
ATOM 894 O O . ALA A 1 115 ? -0.267 2.276 -18.900 1.00 84.31 115 ALA A O 1
ATOM 895 N N . THR A 1 116 ? -2.317 1.368 -18.698 1.00 87.88 116 THR A N 1
ATOM 896 C CA . THR A 1 116 ? -1.978 0.345 -17.695 1.00 87.88 116 THR A CA 1
ATOM 897 C C . THR A 1 116 ? -0.757 -0.487 -18.086 1.00 87.88 116 THR A C 1
ATOM 899 O O . THR A 1 116 ? 0.129 -0.716 -17.272 1.00 87.88 116 THR A O 1
ATOM 902 N N . LYS A 1 117 ? -0.620 -0.862 -19.366 1.00 88.62 117 LYS A N 1
ATOM 903 C CA . LYS A 1 117 ? 0.536 -1.630 -19.873 1.00 88.62 117 LYS A CA 1
ATOM 904 C C . LYS A 1 117 ? 1.870 -0.880 -19.749 1.00 88.62 117 LYS A C 1
ATOM 906 O O . LYS A 1 117 ? 2.905 -1.494 -19.465 1.00 88.62 117 LYS A O 1
ATOM 911 N N . ILE A 1 118 ? 1.850 0.439 -19.961 1.00 91.06 118 ILE A N 1
ATOM 912 C CA . ILE A 1 118 ? 3.027 1.298 -19.780 1.00 91.06 118 ILE A CA 1
ATOM 913 C C . ILE A 1 118 ? 3.318 1.426 -18.288 1.00 91.06 118 ILE A C 1
ATOM 915 O O . ILE A 1 118 ? 4.452 1.189 -17.883 1.00 91.06 118 ILE A O 1
ATOM 919 N N . TRP A 1 119 ? 2.301 1.705 -17.469 1.00 91.81 119 TRP A N 1
ATOM 920 C CA . TRP A 1 119 ? 2.453 1.819 -16.017 1.00 91.81 119 TRP A CA 1
ATOM 921 C C . TRP A 1 119 ? 2.931 0.532 -15.355 1.00 91.81 119 TRP A C 1
ATOM 923 O O . TRP A 1 119 ? 3.773 0.608 -14.470 1.00 91.81 119 TRP A O 1
ATOM 933 N N . ASN A 1 120 ? 2.508 -0.642 -15.816 1.00 94.69 120 ASN A N 1
ATOM 934 C CA . ASN A 1 120 ? 3.014 -1.916 -15.309 1.00 94.69 120 ASN A CA 1
ATOM 935 C C . ASN A 1 120 ? 4.521 -2.065 -15.597 1.00 94.69 120 ASN A C 1
ATOM 937 O O . ASN A 1 120 ? 5.317 -2.377 -14.715 1.00 94.69 120 ASN A O 1
ATOM 941 N N . SER A 1 121 ? 4.943 -1.742 -16.825 1.00 95.12 121 SER A N 1
ATOM 942 C CA . SER A 1 121 ? 6.363 -1.739 -17.212 1.00 95.12 121 SER A CA 1
ATOM 943 C C . SER A 1 121 ? 7.177 -0.697 -16.439 1.00 95.12 121 SER A C 1
ATOM 945 O O . SER A 1 121 ? 8.296 -0.973 -16.011 1.00 95.12 121 SER A O 1
ATOM 947 N N . PHE A 1 122 ? 6.611 0.493 -16.243 1.00 94.81 122 PHE A N 1
ATOM 948 C CA . PHE A 1 122 ? 7.242 1.578 -15.500 1.00 94.81 122 PHE A CA 1
ATOM 949 C C . PHE A 1 122 ? 7.340 1.254 -14.009 1.00 94.81 122 PHE A C 1
ATOM 951 O O . PHE A 1 122 ? 8.379 1.487 -13.406 1.00 94.81 122 PHE A O 1
ATOM 958 N N . SER A 1 123 ? 6.319 0.619 -13.436 1.00 95.38 123 SER A N 1
ATOM 959 C CA . SER A 1 123 ? 6.318 0.153 -12.047 1.00 95.38 123 SER A CA 1
ATOM 960 C C . SER A 1 123 ? 7.386 -0.913 -11.816 1.00 95.38 123 SER A C 1
ATOM 962 O O . SER A 1 123 ? 8.051 -0.878 -10.790 1.00 95.38 123 SER A O 1
ATOM 964 N N . MET A 1 124 ? 7.634 -1.803 -12.786 1.00 96.19 124 MET A N 1
ATOM 965 C CA . MET A 1 124 ? 8.755 -2.750 -12.720 1.00 96.19 124 MET A CA 1
ATOM 966 C C . MET A 1 124 ? 10.109 -2.026 -12.656 1.00 96.19 124 MET A C 1
ATOM 968 O O . MET A 1 124 ? 10.960 -2.366 -11.832 1.00 96.19 124 MET A O 1
ATOM 972 N N . LEU A 1 125 ? 10.296 -0.987 -13.480 1.00 95.62 125 LEU A N 1
ATOM 973 C CA . LEU A 1 125 ? 11.489 -0.141 -13.425 1.00 95.62 125 LEU A CA 1
ATOM 974 C C . LEU A 1 125 ? 11.616 0.570 -12.065 1.00 95.62 125 LEU A C 1
ATOM 976 O O . LEU A 1 125 ? 12.690 0.515 -11.467 1.00 95.62 125 LEU A O 1
ATOM 980 N N . LEU A 1 126 ? 10.543 1.200 -11.573 1.00 94.38 126 LEU A N 1
ATOM 981 C CA . LEU A 1 126 ? 10.521 1.882 -10.274 1.00 94.38 126 LEU A CA 1
ATOM 982 C C . LEU A 1 126 ? 10.868 0.923 -9.133 1.00 94.38 126 LEU A C 1
ATOM 984 O O . LEU A 1 126 ? 11.754 1.223 -8.337 1.00 94.38 126 LEU A O 1
ATOM 988 N N . LEU A 1 127 ? 10.230 -0.250 -9.098 1.00 94.94 127 LEU A N 1
ATOM 989 C CA . LEU A 1 127 ? 10.486 -1.292 -8.107 1.00 94.94 127 LEU A CA 1
ATOM 990 C C . LEU A 1 127 ? 11.973 -1.645 -8.065 1.00 94.94 127 LEU A C 1
ATOM 992 O O . LEU A 1 127 ? 12.593 -1.596 -7.005 1.00 94.94 127 LEU A O 1
ATOM 996 N N . ASN A 1 128 ? 12.567 -1.949 -9.221 1.00 94.50 128 ASN A N 1
ATOM 997 C CA . ASN A 1 128 ? 13.980 -2.302 -9.277 1.00 94.50 128 ASN A CA 1
ATOM 998 C C . ASN A 1 128 ? 14.874 -1.136 -8.843 1.00 94.50 128 ASN A C 1
ATOM 1000 O O . ASN A 1 128 ? 15.824 -1.363 -8.101 1.00 94.50 128 ASN A O 1
ATOM 1004 N N . VAL A 1 129 ? 14.574 0.100 -9.255 1.00 94.12 129 VAL A N 1
ATOM 1005 C CA . VAL A 1 129 ? 15.357 1.280 -8.855 1.00 94.12 129 VAL A CA 1
ATOM 1006 C C . VAL A 1 129 ? 15.328 1.477 -7.339 1.00 94.12 129 VAL A C 1
ATOM 1008 O O . VAL A 1 129 ? 16.384 1.615 -6.718 1.00 94.12 129 VAL A O 1
ATOM 1011 N N . PHE A 1 130 ? 14.144 1.433 -6.728 1.00 92.50 130 PHE A N 1
ATOM 1012 C CA . PHE A 1 130 ? 13.979 1.643 -5.290 1.00 92.50 130 PHE A CA 1
ATOM 1013 C C . PHE A 1 130 ? 14.593 0.519 -4.457 1.00 92.50 130 PHE A C 1
ATOM 1015 O O . PHE A 1 130 ? 15.198 0.794 -3.424 1.00 92.50 130 PHE A O 1
ATOM 1022 N N . LEU A 1 131 ? 14.512 -0.733 -4.921 1.00 91.69 131 LEU A N 1
ATOM 1023 C CA . LEU A 1 131 ? 15.153 -1.864 -4.246 1.00 91.69 131 LEU A CA 1
ATOM 1024 C C . LEU A 1 131 ? 16.685 -1.780 -4.256 1.00 91.69 131 LEU A C 1
ATOM 1026 O O . LEU A 1 131 ? 17.322 -2.311 -3.349 1.00 91.69 131 LEU A O 1
ATOM 1030 N N . GLN A 1 132 ? 17.290 -1.146 -5.266 1.00 90.12 132 GLN A N 1
ATOM 1031 C CA . GLN A 1 132 ? 18.745 -0.959 -5.311 1.00 90.12 132 GLN A CA 1
ATOM 1032 C C . GLN A 1 132 ? 19.219 0.304 -4.581 1.00 90.12 132 GLN A C 1
ATOM 1034 O O . GLN A 1 132 ? 20.376 0.362 -4.168 1.00 90.12 132 GLN A O 1
ATOM 1039 N N . ASN A 1 133 ? 18.364 1.322 -4.456 1.00 88.06 133 ASN A N 1
ATOM 1040 C CA . ASN A 1 133 ? 18.728 2.626 -3.909 1.00 88.06 133 ASN A CA 1
ATOM 1041 C C . ASN A 1 133 ? 17.582 3.215 -3.072 1.00 88.06 133 ASN A C 1
ATOM 1043 O O . ASN A 1 133 ? 16.775 4.001 -3.571 1.00 88.06 133 ASN A O 1
ATOM 1047 N N . GLU A 1 134 ? 17.551 2.899 -1.776 1.00 86.81 134 GLU A N 1
ATOM 1048 C CA . GLU A 1 134 ? 16.496 3.384 -0.872 1.00 86.81 134 GLU A CA 1
ATOM 1049 C C . GLU A 1 134 ? 16.439 4.917 -0.772 1.00 86.81 134 GLU A C 1
ATOM 1051 O O . GLU A 1 134 ? 15.354 5.484 -0.718 1.00 86.81 134 GLU A O 1
ATOM 1056 N N . ASN A 1 135 ? 17.584 5.604 -0.857 1.00 90.38 135 ASN A N 1
ATOM 1057 C CA . ASN A 1 135 ? 17.634 7.072 -0.821 1.00 90.38 135 ASN A CA 1
ATOM 1058 C C . ASN A 1 135 ? 16.819 7.729 -1.951 1.00 90.38 135 ASN A C 1
ATOM 1060 O O . ASN A 1 135 ? 16.327 8.840 -1.782 1.00 90.38 135 ASN A O 1
ATOM 1064 N N . LEU A 1 136 ? 16.688 7.064 -3.106 1.00 91.06 136 LEU A N 1
ATOM 1065 C CA . LEU A 1 136 ? 15.896 7.583 -4.227 1.00 91.06 136 LEU A CA 1
ATOM 1066 C C . LEU A 1 136 ? 14.396 7.452 -3.958 1.00 91.06 136 LEU A C 1
ATOM 1068 O O . LEU A 1 136 ? 13.615 8.294 -4.389 1.00 91.06 136 LEU A O 1
ATOM 1072 N N . LEU A 1 137 ? 13.990 6.408 -3.232 1.00 91.75 137 LEU A N 1
ATOM 1073 C CA . LEU A 1 137 ? 12.614 6.280 -2.772 1.00 91.75 137 LEU A CA 1
ATOM 1074 C C . LEU A 1 137 ? 12.288 7.391 -1.769 1.00 91.75 137 LEU A C 1
ATOM 1076 O O . LEU A 1 137 ? 11.250 8.029 -1.904 1.00 91.75 137 LEU A O 1
ATOM 1080 N N . ASP A 1 138 ? 13.187 7.673 -0.826 1.00 91.62 138 ASP A N 1
ATOM 1081 C CA . ASP A 1 138 ? 13.003 8.772 0.128 1.00 91.62 138 ASP A CA 1
ATOM 1082 C C . ASP A 1 138 ? 12.916 10.138 -0.589 1.00 91.62 138 ASP A C 1
ATOM 1084 O O . ASP A 1 138 ? 12.060 10.958 -0.249 1.00 91.62 138 ASP A O 1
ATOM 1088 N N . GLU A 1 139 ? 13.732 10.362 -1.632 1.00 91.19 139 GLU A N 1
ATOM 1089 C CA . GLU A 1 139 ? 13.648 11.541 -2.515 1.00 91.19 139 GLU A CA 1
ATOM 1090 C C . GLU A 1 139 ? 12.254 11.671 -3.150 1.00 91.19 139 GLU A C 1
ATOM 1092 O O . GLU A 1 139 ? 11.652 12.743 -3.083 1.00 91.19 139 GLU A O 1
ATOM 1097 N N . ILE A 1 140 ? 11.707 10.584 -3.713 1.00 90.38 140 ILE A N 1
ATOM 1098 C CA . ILE A 1 140 ? 10.354 10.580 -4.292 1.00 90.38 140 ILE A CA 1
ATOM 1099 C C . ILE A 1 140 ? 9.305 10.881 -3.229 1.00 90.38 140 ILE A C 1
ATOM 1101 O O . ILE A 1 140 ? 8.420 11.701 -3.473 1.00 90.38 140 ILE A O 1
ATOM 1105 N N . LEU A 1 141 ? 9.367 10.205 -2.081 1.00 92.06 141 LEU A N 1
ATOM 1106 C CA . LEU A 1 141 ? 8.349 10.315 -1.037 1.00 92.06 141 LEU A CA 1
ATOM 1107 C C . LEU A 1 141 ? 8.268 11.728 -0.453 1.00 92.06 141 LEU A C 1
ATOM 1109 O O . LEU A 1 141 ? 7.209 12.133 0.018 1.00 92.06 141 LEU A O 1
ATOM 1113 N N . CYS A 1 142 ? 9.365 12.483 -0.527 1.00 90.38 142 CYS A N 1
ATOM 1114 C CA . CYS A 1 142 ? 9.435 13.881 -0.109 1.00 90.38 142 CYS A CA 1
ATOM 1115 C C . CYS A 1 142 ? 9.197 14.882 -1.255 1.00 90.38 142 CYS A C 1
ATOM 1117 O O . CYS A 1 142 ? 9.268 16.091 -1.031 1.00 90.38 142 CYS A O 1
ATOM 1119 N N . SER A 1 143 ? 8.960 14.407 -2.480 1.00 90.69 143 SER A N 1
ATOM 1120 C CA . SER A 1 143 ? 8.766 15.258 -3.656 1.00 90.69 143 SER A CA 1
ATOM 1121 C C . SER A 1 143 ? 7.317 15.725 -3.810 1.00 90.69 143 SER A C 1
ATOM 1123 O O . SER A 1 143 ? 6.379 15.088 -3.332 1.00 90.69 143 SER A O 1
ATOM 1125 N N . GLU A 1 144 ? 7.114 16.800 -4.573 1.00 89.19 144 GLU A N 1
ATOM 1126 C CA . GLU A 1 144 ? 5.776 17.291 -4.941 1.00 89.19 144 GLU A CA 1
ATOM 1127 C C . GLU A 1 144 ? 4.989 16.316 -5.839 1.00 89.19 144 GLU A C 1
ATOM 1129 O O . GLU A 1 144 ? 3.774 16.433 -5.975 1.00 89.19 144 GLU A O 1
ATOM 1134 N N . TYR A 1 145 ? 5.665 15.327 -6.431 1.00 88.25 145 TYR A N 1
ATOM 1135 C CA . TYR A 1 145 ? 5.068 14.362 -7.355 1.00 88.25 145 TYR A CA 1
ATOM 1136 C C . TYR A 1 145 ? 4.489 13.129 -6.663 1.00 88.25 145 TYR A C 1
ATOM 1138 O O . TYR A 1 145 ? 3.832 12.318 -7.318 1.00 88.25 145 TYR A O 1
ATOM 1146 N N . VAL A 1 146 ? 4.734 12.956 -5.361 1.00 92.06 146 VAL A N 1
ATOM 1147 C CA . VAL A 1 146 ? 4.418 11.714 -4.644 1.00 92.06 146 VAL A CA 1
ATOM 1148 C C . VAL A 1 146 ? 2.937 11.344 -4.715 1.00 92.06 146 VAL A C 1
ATOM 1150 O O . VAL A 1 146 ? 2.605 10.187 -4.965 1.00 92.06 146 VAL A O 1
ATOM 1153 N N . THR A 1 147 ? 2.039 12.320 -4.576 1.00 93.38 147 THR A N 1
ATOM 1154 C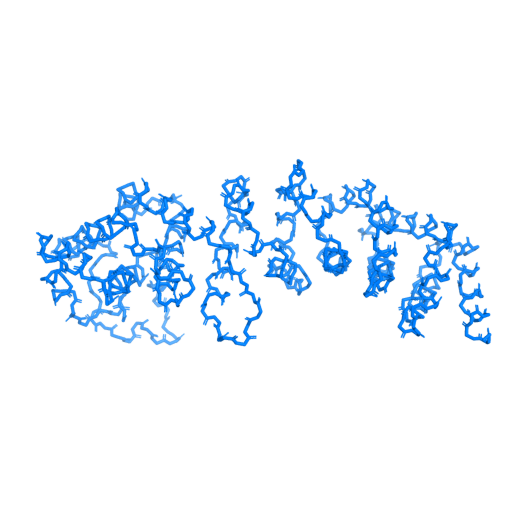 CA . THR A 1 147 ? 0.589 12.095 -4.642 1.00 93.38 147 THR A CA 1
ATOM 1155 C C . THR A 1 147 ? 0.162 11.643 -6.034 1.00 93.38 147 THR A C 1
ATOM 1157 O O . THR A 1 147 ? -0.598 10.688 -6.157 1.00 93.38 147 THR A O 1
ATOM 1160 N N . THR A 1 148 ? 0.723 12.253 -7.084 1.00 92.62 148 THR A N 1
ATOM 1161 C CA . THR A 1 148 ? 0.469 11.868 -8.482 1.00 92.62 148 THR A CA 1
ATOM 1162 C C . THR A 1 148 ? 1.003 10.468 -8.787 1.00 92.62 148 THR A C 1
ATOM 1164 O O . THR A 1 148 ? 0.332 9.682 -9.453 1.00 92.62 148 THR A O 1
ATOM 1167 N N . ILE A 1 149 ? 2.198 10.126 -8.289 1.00 92.06 149 ILE A N 1
ATOM 1168 C CA . ILE A 1 149 ? 2.781 8.786 -8.446 1.00 92.06 149 ILE A CA 1
ATOM 1169 C C . ILE A 1 149 ? 1.888 7.744 -7.778 1.00 92.06 149 ILE A C 1
ATOM 1171 O O . ILE A 1 149 ? 1.552 6.743 -8.407 1.00 92.06 149 ILE A O 1
ATOM 1175 N N . LEU A 1 150 ? 1.492 7.977 -6.525 1.00 94.44 150 LEU A N 1
ATOM 1176 C CA . LEU A 1 150 ? 0.646 7.044 -5.787 1.00 94.44 150 LEU A CA 1
ATOM 1177 C C . LEU A 1 150 ? -0.731 6.902 -6.426 1.00 94.44 150 LEU A C 1
ATOM 1179 O O . LEU A 1 150 ? -1.175 5.775 -6.592 1.00 94.44 150 LEU A O 1
ATOM 1183 N N . GLU A 1 151 ? -1.367 7.993 -6.857 1.00 94.19 151 GLU A N 1
ATOM 1184 C CA . GLU A 1 151 ? -2.647 7.935 -7.572 1.00 94.19 151 GLU A CA 1
ATOM 1185 C C . GLU A 1 151 ? -2.557 7.090 -8.849 1.00 94.19 151 GLU A C 1
ATOM 1187 O O . GLU A 1 151 ? -3.457 6.309 -9.160 1.00 94.19 151 GLU A O 1
ATOM 1192 N N . LYS A 1 152 ? -1.459 7.213 -9.598 1.00 92.94 152 LYS A N 1
ATOM 1193 C CA . LYS A 1 152 ? -1.265 6.413 -10.807 1.00 92.94 152 LYS A CA 1
ATOM 1194 C C . LYS A 1 152 ? -0.982 4.951 -10.494 1.00 92.94 152 LYS A C 1
ATOM 1196 O O . LYS A 1 152 ? -1.534 4.101 -11.183 1.00 92.94 152 LYS A O 1
ATOM 1201 N N . LEU A 1 153 ? -0.182 4.664 -9.466 1.00 94.50 153 LEU A N 1
ATOM 1202 C CA . LEU A 1 153 ? 0.095 3.299 -9.017 1.00 94.50 153 LEU A CA 1
ATOM 1203 C C . LEU A 1 153 ? -1.168 2.592 -8.520 1.00 94.50 153 LEU A C 1
ATOM 1205 O O . LEU A 1 153 ? -1.382 1.438 -8.880 1.00 94.50 153 LEU A O 1
ATOM 1209 N N . THR A 1 154 ? -2.006 3.260 -7.721 1.00 95.50 154 THR A N 1
ATOM 1210 C CA . THR A 1 154 ? -3.265 2.680 -7.228 1.00 95.50 154 THR A CA 1
ATOM 1211 C C . THR A 1 154 ? -4.226 2.428 -8.380 1.00 95.50 154 THR A C 1
ATOM 1213 O O . THR A 1 154 ? -4.742 1.322 -8.504 1.00 95.50 154 THR A O 1
ATOM 1216 N N . LYS A 1 155 ? -4.405 3.403 -9.279 1.00 93.94 155 LYS A N 1
ATOM 1217 C CA . LYS A 1 155 ? -5.257 3.248 -10.465 1.00 93.94 155 LYS A CA 1
ATOM 1218 C C . LYS A 1 155 ? -4.785 2.103 -11.362 1.00 93.94 155 LYS A C 1
ATOM 1220 O O . LYS A 1 155 ? -5.589 1.276 -11.767 1.00 93.94 155 LYS A O 1
ATOM 1225 N N . SER A 1 156 ? -3.490 2.017 -11.668 1.00 93.19 156 SER A N 1
ATOM 1226 C CA . SER A 1 156 ? -2.995 0.931 -12.518 1.00 93.19 156 SER A CA 1
ATOM 1227 C C . SER A 1 156 ? -3.056 -0.426 -11.823 1.00 93.19 156 SER A C 1
ATOM 1229 O O . SER A 1 156 ? -3.296 -1.421 -12.498 1.00 93.19 156 SER A O 1
ATOM 1231 N N . ALA A 1 157 ? -2.865 -0.489 -10.503 1.00 94.62 157 ALA A N 1
ATOM 1232 C CA . ALA A 1 157 ? -3.026 -1.724 -9.740 1.00 94.62 157 ALA A CA 1
ATOM 1233 C C . ALA A 1 157 ? -4.487 -2.213 -9.725 1.00 94.62 157 ALA A C 1
ATOM 1235 O O . ALA A 1 157 ? -4.710 -3.413 -9.842 1.00 94.62 157 ALA A O 1
ATOM 1236 N N . GLN A 1 158 ? -5.467 -1.300 -9.668 1.00 93.38 158 GLN A N 1
ATOM 1237 C CA . GLN A 1 158 ? -6.891 -1.623 -9.861 1.00 93.38 158 GLN A CA 1
ATOM 1238 C C . GLN A 1 158 ? -7.180 -2.208 -11.251 1.00 93.38 158 GLN A C 1
ATOM 1240 O O . GLN A 1 158 ? -8.065 -3.045 -11.388 1.00 93.38 158 GLN A O 1
ATOM 1245 N N . ASP A 1 159 ? -6.410 -1.801 -12.263 1.00 93.06 159 ASP A N 1
ATOM 1246 C CA . ASP A 1 159 ? -6.472 -2.327 -13.631 1.00 93.06 159 ASP A CA 1
ATOM 1247 C C . ASP A 1 159 ? -5.553 -3.562 -13.842 1.00 93.06 159 ASP A C 1
ATOM 1249 O O . ASP A 1 159 ? -5.044 -3.784 -14.943 1.00 93.06 159 ASP A O 1
ATOM 1253 N N . ASP A 1 160 ? -5.290 -4.355 -12.798 1.00 90.44 160 ASP A N 1
ATOM 1254 C CA . ASP A 1 160 ? -4.470 -5.582 -12.827 1.00 90.44 160 ASP A CA 1
ATOM 1255 C C . ASP A 1 160 ? -2.978 -5.384 -13.197 1.00 90.44 160 ASP A C 1
ATOM 1257 O O . ASP A 1 160 ? -2.298 -6.302 -13.673 1.00 90.44 160 ASP A O 1
ATOM 1261 N N . ALA A 1 161 ? -2.400 -4.197 -12.967 1.00 93.75 161 ALA A N 1
ATOM 1262 C CA . ALA A 1 161 ? -0.950 -4.008 -13.079 1.00 93.75 161 ALA A CA 1
ATOM 1263 C C . ALA A 1 161 ? -0.210 -4.585 -11.856 1.00 93.75 161 ALA A C 1
ATOM 1265 O O . ALA A 1 161 ? 0.062 -3.883 -10.879 1.00 93.75 161 ALA A O 1
ATOM 1266 N N . GLU A 1 162 ? 0.183 -5.858 -11.941 1.00 94.31 162 GLU A N 1
ATOM 1267 C CA . GLU A 1 162 ? 0.882 -6.594 -10.871 1.00 94.31 162 GLU A CA 1
ATOM 1268 C C . GLU A 1 162 ? 2.110 -5.860 -10.302 1.00 94.31 162 GLU A C 1
ATOM 1270 O O . GLU A 1 162 ? 2.331 -5.852 -9.088 1.00 94.31 162 GLU A O 1
ATOM 1275 N N . PHE A 1 163 ? 2.916 -5.208 -11.150 1.00 95.94 163 PHE A N 1
ATOM 1276 C CA . PHE A 1 163 ? 4.093 -4.482 -10.670 1.00 95.94 163 PHE A CA 1
ATOM 1277 C C . PHE A 1 163 ? 3.722 -3.209 -9.912 1.00 95.94 163 PHE A C 1
ATOM 1279 O O . PHE A 1 163 ? 4.463 -2.810 -9.017 1.00 95.94 163 PHE A O 1
ATOM 1286 N N . SER A 1 164 ? 2.597 -2.570 -10.239 1.00 95.75 164 SER A N 1
ATOM 1287 C CA . SER A 1 164 ? 2.108 -1.416 -9.479 1.00 95.75 164 SER A CA 1
ATOM 1288 C C . SER A 1 164 ? 1.692 -1.836 -8.074 1.00 95.75 164 SER A C 1
ATOM 1290 O O . SER A 1 164 ? 2.114 -1.202 -7.107 1.00 95.75 164 SER A O 1
ATOM 1292 N N . GLN A 1 165 ? 0.985 -2.966 -7.960 1.00 94.62 165 GLN A N 1
ATOM 1293 C CA . GLN A 1 165 ? 0.659 -3.574 -6.670 1.00 94.62 165 GLN A CA 1
ATOM 1294 C C . GLN A 1 165 ? 1.928 -3.893 -5.865 1.00 94.62 165 GLN A C 1
ATOM 1296 O O . GLN A 1 165 ? 2.041 -3.514 -4.701 1.00 94.62 165 GLN A O 1
ATOM 1301 N N . HIS A 1 166 ? 2.934 -4.502 -6.501 1.00 94.88 166 HIS A N 1
ATOM 1302 C CA . HIS A 1 166 ? 4.209 -4.806 -5.844 1.00 94.88 166 HIS A CA 1
ATOM 1303 C C . HIS A 1 166 ? 4.956 -3.560 -5.355 1.00 94.88 166 HIS A C 1
ATOM 1305 O O . HIS A 1 166 ? 5.527 -3.588 -4.266 1.00 94.88 166 HIS A O 1
ATOM 1311 N N . VAL A 1 167 ? 4.971 -2.464 -6.124 1.00 95.81 167 VAL A N 1
ATOM 1312 C CA . VAL A 1 167 ? 5.575 -1.200 -5.664 1.00 95.81 167 VAL A CA 1
ATOM 1313 C C . VAL A 1 167 ? 4.860 -0.705 -4.409 1.00 95.81 167 VAL A C 1
ATOM 1315 O O . VAL A 1 167 ? 5.527 -0.330 -3.446 1.00 95.81 167 VAL A O 1
ATOM 1318 N N . ILE A 1 168 ? 3.525 -0.739 -4.384 1.00 95.94 168 ILE A N 1
ATOM 1319 C CA . ILE A 1 168 ? 2.749 -0.326 -3.210 1.00 95.94 168 ILE A CA 1
ATOM 1320 C C . ILE A 1 168 ? 3.131 -1.188 -1.999 1.00 95.94 168 ILE A C 1
ATOM 1322 O O . ILE A 1 168 ? 3.578 -0.653 -0.985 1.00 95.94 168 ILE A O 1
ATOM 1326 N N . GLU A 1 169 ? 3.036 -2.512 -2.117 1.00 94.38 169 GLU A N 1
ATOM 1327 C CA . GLU A 1 169 ? 3.256 -3.452 -1.010 1.00 94.38 169 GLU A CA 1
ATOM 1328 C C . GLU A 1 169 ? 4.693 -3.456 -0.475 1.00 94.38 169 GLU A C 1
ATOM 1330 O O . GLU A 1 169 ? 4.906 -3.518 0.739 1.00 94.38 169 GLU A O 1
ATOM 1335 N N . VAL A 1 170 ? 5.684 -3.406 -1.370 1.00 93.06 170 VAL A N 1
ATOM 1336 C CA . VAL A 1 170 ? 7.102 -3.576 -1.020 1.00 93.06 170 VAL A CA 1
ATOM 1337 C C . VAL A 1 170 ? 7.782 -2.243 -0.731 1.00 93.06 170 VAL A C 1
ATOM 1339 O O . VAL A 1 170 ? 8.610 -2.166 0.176 1.00 93.06 170 VAL A O 1
ATOM 1342 N N . CYS A 1 171 ? 7.468 -1.193 -1.491 1.00 93.88 171 CYS A N 1
ATOM 1343 C CA . CYS A 1 171 ? 8.149 0.093 -1.366 1.00 93.88 171 CYS A CA 1
ATOM 1344 C C . CYS A 1 171 ? 7.366 1.090 -0.516 1.00 93.88 171 CYS A C 1
ATOM 1346 O O . CYS A 1 171 ? 7.997 1.807 0.252 1.00 93.88 171 CYS A O 1
ATOM 1348 N N . ILE A 1 172 ? 6.035 1.151 -0.633 1.00 95.50 172 ILE A N 1
ATOM 1349 C CA . ILE A 1 172 ? 5.232 2.235 -0.042 1.00 95.50 172 ILE A CA 1
ATOM 1350 C C . ILE A 1 172 ? 4.711 1.886 1.354 1.00 95.50 172 ILE A C 1
ATOM 1352 O O . ILE A 1 172 ? 4.942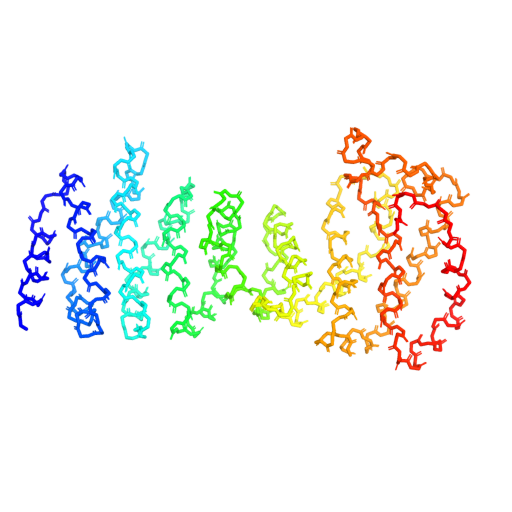 2.652 2.288 1.00 95.50 172 ILE A O 1
ATOM 1356 N N . LEU A 1 173 ? 4.044 0.740 1.537 1.00 95.62 173 LEU A N 1
ATOM 1357 C CA . LEU A 1 173 ? 3.443 0.374 2.832 1.00 95.62 173 LEU A CA 1
ATOM 1358 C C . LEU A 1 173 ? 4.425 0.373 4.018 1.00 95.62 173 LEU A C 1
ATOM 1360 O O . LEU A 1 173 ? 4.020 0.792 5.110 1.00 95.62 173 LEU A O 1
ATOM 1364 N N . PRO A 1 174 ? 5.702 -0.040 3.861 1.00 94.31 174 PRO A N 1
ATOM 1365 C CA . PRO A 1 174 ? 6.650 -0.033 4.974 1.00 94.31 174 PRO A CA 1
ATOM 1366 C C . PRO A 1 174 ? 7.089 1.370 5.413 1.00 94.31 174 PRO A C 1
ATOM 1368 O O . PRO A 1 174 ? 7.702 1.512 6.474 1.00 94.31 174 PRO A O 1
ATOM 1371 N N . ARG A 1 175 ? 6.803 2.409 4.618 1.00 94.81 175 ARG A N 1
ATOM 1372 C CA . ARG A 1 175 ? 7.329 3.765 4.808 1.00 94.81 175 ARG A CA 1
ATOM 1373 C C . ARG A 1 175 ? 6.438 4.569 5.748 1.00 94.81 175 ARG A C 1
ATOM 1375 O O . ARG A 1 175 ? 5.210 4.452 5.747 1.00 94.81 175 ARG A O 1
ATOM 1382 N N . LYS A 1 176 ? 7.064 5.376 6.604 1.00 95.50 176 LYS A N 1
ATOM 1383 C CA . LYS A 1 176 ? 6.352 6.188 7.608 1.00 95.50 176 LYS A CA 1
ATOM 1384 C C . LYS A 1 176 ? 5.649 7.381 6.962 1.00 95.50 176 LYS A C 1
ATOM 1386 O O . LYS A 1 176 ? 4.617 7.812 7.449 1.00 95.50 176 LYS A O 1
ATOM 1391 N N . GLU A 1 177 ? 6.190 7.865 5.850 1.00 95.94 177 GLU A N 1
ATOM 1392 C CA . GLU A 1 177 ? 5.724 9.003 5.062 1.00 95.94 177 GLU A CA 1
ATOM 1393 C C . GLU A 1 177 ? 4.297 8.782 4.550 1.00 95.94 177 GLU A C 1
ATOM 1395 O O . GLU A 1 177 ? 3.547 9.741 4.382 1.00 95.94 177 GLU A O 1
ATOM 1400 N N . LEU A 1 178 ? 3.883 7.520 4.380 1.00 96.44 178 LEU A N 1
ATOM 1401 C CA . LEU A 1 178 ? 2.533 7.167 3.955 1.00 96.44 178 LEU A CA 1
ATOM 1402 C C . LEU A 1 178 ? 1.451 7.777 4.859 1.00 96.44 178 LEU A C 1
ATOM 1404 O O . LEU A 1 178 ? 0.418 8.184 4.344 1.00 96.44 178 LEU A O 1
ATOM 1408 N N . SER A 1 179 ? 1.675 7.901 6.174 1.00 96.50 179 SER A N 1
ATOM 1409 C CA . SER A 1 179 ? 0.688 8.522 7.075 1.00 96.50 179 SER A CA 1
ATOM 1410 C C . SER A 1 179 ? 0.486 10.018 6.823 1.00 96.50 179 SER A C 1
ATOM 1412 O O . SER A 1 179 ? -0.568 10.559 7.145 1.00 96.50 179 SER A O 1
ATOM 1414 N N . VAL A 1 180 ? 1.485 10.679 6.238 1.00 96.44 180 VAL A N 1
ATOM 1415 C CA . VAL A 1 180 ? 1.447 12.102 5.886 1.00 96.44 180 VAL A CA 1
ATOM 1416 C C . VAL A 1 180 ? 0.878 12.297 4.484 1.00 96.44 180 VAL A C 1
ATOM 1418 O O . VAL A 1 180 ? 0.157 13.258 4.253 1.00 96.44 180 VAL A O 1
ATOM 1421 N N . ILE A 1 181 ? 1.181 11.385 3.558 1.00 96.75 181 ILE A N 1
ATOM 1422 C CA . ILE A 1 181 ? 0.752 11.484 2.157 1.00 96.75 181 ILE A CA 1
ATOM 1423 C C . ILE A 1 181 ? -0.696 11.012 1.974 1.00 96.75 181 ILE A C 1
ATOM 1425 O O . ILE A 1 181 ? -1.431 11.593 1.181 1.00 96.75 181 ILE A O 1
ATOM 1429 N N . TYR A 1 182 ? -1.123 9.977 2.705 1.00 96.88 182 TYR A N 1
ATOM 1430 C CA . TYR A 1 182 ? -2.450 9.366 2.575 1.00 96.88 182 TYR A CA 1
ATOM 1431 C C . TYR A 1 182 ? -3.628 10.366 2.596 1.00 96.88 182 TYR A C 1
ATOM 1433 O O . TYR A 1 182 ? -4.484 10.252 1.717 1.00 96.88 182 TYR A O 1
ATOM 1441 N N . PRO A 1 183 ? -3.695 11.352 3.520 1.00 95.25 183 PRO A N 1
ATOM 1442 C CA . PRO A 1 183 ? -4.783 12.333 3.546 1.00 95.25 183 PRO A CA 1
ATOM 1443 C C . PRO A 1 183 ? -4.917 13.158 2.257 1.00 95.25 183 PRO A C 1
ATOM 1445 O O . PRO A 1 183 ? -6.023 13.570 1.918 1.00 95.25 183 PRO A O 1
ATOM 1448 N N . GLU A 1 184 ? -3.809 13.386 1.547 1.00 95.88 184 GLU A N 1
ATOM 1449 C CA . GLU A 1 184 ? -3.747 14.224 0.342 1.00 95.88 184 GLU A CA 1
ATOM 1450 C C . GLU A 1 184 ? -4.156 13.466 -0.931 1.00 95.88 184 GLU A C 1
ATOM 1452 O O . GLU A 1 184 ? -4.301 14.059 -2.001 1.00 95.88 184 GLU A O 1
ATOM 1457 N N . LEU A 1 185 ? -4.324 12.143 -0.846 1.00 95.75 185 LEU A N 1
ATOM 1458 C CA . LEU A 1 185 ? -4.693 11.319 -1.992 1.00 95.75 185 LEU A CA 1
ATOM 1459 C C . LEU A 1 185 ? -6.190 11.435 -2.310 1.00 95.75 185 LEU A C 1
ATOM 1461 O O . LEU A 1 185 ? -7.004 11.580 -1.394 1.00 95.75 185 LEU A O 1
ATOM 1465 N N . PRO A 1 186 ? -6.591 11.283 -3.585 1.00 94.19 186 PRO A N 1
ATOM 1466 C CA . PRO A 1 186 ? -7.997 11.150 -3.957 1.00 94.19 186 PRO A CA 1
ATOM 1467 C C . PRO A 1 186 ? -8.670 9.953 -3.274 1.00 94.19 186 PRO A C 1
ATOM 1469 O O . PRO A 1 186 ? -8.040 8.915 -3.062 1.00 94.19 186 PRO A O 1
ATOM 1472 N N . HIS A 1 187 ? -9.972 10.068 -3.001 1.00 92.19 187 HIS A N 1
ATOM 1473 C CA . HIS A 1 187 ? -10.760 9.041 -2.306 1.00 92.19 187 HIS A CA 1
ATOM 1474 C C . HIS A 1 187 ? -10.611 7.613 -2.884 1.00 92.19 187 HIS A C 1
ATOM 1476 O O . HIS A 1 187 ? -10.330 6.700 -2.106 1.00 92.19 187 HIS A O 1
ATOM 1482 N N . PRO A 1 188 ? -10.673 7.381 -4.217 1.00 93.56 188 PRO A N 1
ATOM 1483 C CA . PRO A 1 188 ? -10.486 6.034 -4.769 1.00 93.56 188 PRO A CA 1
ATOM 1484 C C . PRO A 1 188 ? -9.117 5.421 -4.440 1.00 93.56 188 PRO A C 1
ATOM 1486 O O . PRO A 1 188 ? -9.015 4.231 -4.152 1.00 93.56 188 PRO A O 1
ATOM 1489 N N . SER A 1 189 ? -8.063 6.242 -4.442 1.00 95.62 189 SER A N 1
ATOM 1490 C CA . SER A 1 189 ? -6.702 5.816 -4.103 1.00 95.62 189 SER A CA 1
ATOM 1491 C C . SER A 1 189 ? -6.558 5.520 -2.615 1.00 95.62 189 SER A C 1
ATOM 1493 O O . SER A 1 189 ? -5.885 4.559 -2.245 1.00 95.62 189 SER A O 1
ATOM 1495 N N . ARG A 1 190 ? -7.214 6.314 -1.759 1.00 96.50 190 ARG A N 1
ATOM 1496 C CA . ARG A 1 190 ? -7.260 6.079 -0.313 1.00 96.50 190 ARG A CA 1
ATOM 1497 C C . ARG A 1 190 ? -7.912 4.737 0.009 1.00 96.50 190 ARG A C 1
ATOM 1499 O O . ARG A 1 190 ? -7.285 3.919 0.677 1.00 96.50 190 ARG A O 1
ATOM 1506 N N . LEU A 1 191 ? -9.103 4.469 -0.532 1.00 94.56 191 LEU A N 1
ATOM 1507 C CA . LEU A 1 191 ? -9.799 3.193 -0.333 1.00 94.56 191 LEU A CA 1
ATOM 1508 C C . LEU A 1 191 ? -8.955 1.996 -0.781 1.00 94.56 191 LEU A C 1
ATOM 1510 O O . LEU A 1 191 ? -8.771 1.058 -0.007 1.00 94.56 191 LEU A O 1
ATOM 1514 N N . PHE A 1 192 ? -8.366 2.065 -1.977 1.00 96.00 192 PHE A N 1
ATOM 1515 C CA . PHE A 1 192 ? -7.508 0.998 -2.492 1.00 96.00 192 PHE A CA 1
ATOM 1516 C C . PHE A 1 192 ? -6.300 0.713 -1.592 1.00 96.00 192 PHE A C 1
ATOM 1518 O O . PHE A 1 192 ? -5.941 -0.442 -1.350 1.00 96.00 192 PHE A O 1
ATOM 1525 N N . LEU A 1 193 ? -5.664 1.766 -1.067 1.00 97.12 193 LEU A N 1
ATOM 1526 C CA . LEU A 1 193 ? -4.556 1.613 -0.130 1.00 97.12 193 LEU A CA 1
ATOM 1527 C C . LEU A 1 193 ? -5.013 0.969 1.176 1.00 97.12 193 LEU A C 1
ATOM 1529 O O . LEU A 1 193 ? -4.310 0.097 1.680 1.00 97.12 193 LEU A O 1
ATOM 1533 N N . LEU A 1 194 ? -6.175 1.345 1.714 1.00 96.56 194 LEU A N 1
ATOM 1534 C CA . LEU A 1 194 ? -6.70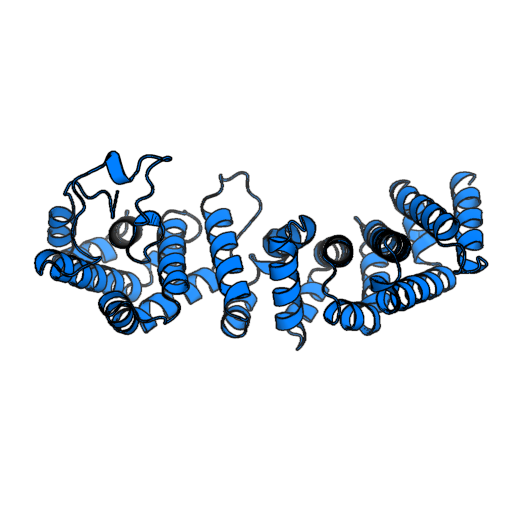1 0.711 2.922 1.00 96.56 194 LEU A CA 1
ATOM 1535 C C . LEU A 1 194 ? -7.027 -0.772 2.705 1.00 96.56 194 LEU A C 1
ATOM 1537 O O . LEU A 1 194 ? -6.712 -1.592 3.565 1.00 96.56 194 LEU A O 1
ATOM 1541 N N . GLU A 1 195 ? -7.599 -1.136 1.559 1.00 94.56 195 GLU A N 1
ATOM 1542 C CA . GLU A 1 195 ? -7.825 -2.538 1.187 1.00 94.56 195 GLU A CA 1
ATOM 1543 C C . GLU A 1 195 ? -6.505 -3.302 1.088 1.00 94.56 195 GLU A C 1
ATOM 1545 O O . GLU A 1 195 ? -6.343 -4.353 1.709 1.00 94.56 195 GLU A O 1
ATOM 1550 N N . THR A 1 196 ? -5.519 -2.730 0.398 1.00 95.06 196 THR A N 1
ATOM 1551 C CA . THR A 1 196 ? -4.180 -3.315 0.270 1.00 95.06 196 THR A CA 1
ATOM 1552 C C . THR A 1 196 ? -3.511 -3.500 1.638 1.00 95.06 196 THR A C 1
ATOM 1554 O O . THR A 1 196 ? -2.940 -4.552 1.919 1.00 95.06 196 THR A O 1
ATOM 1557 N N . ILE A 1 197 ? -3.623 -2.514 2.532 1.00 95.69 197 ILE A N 1
ATOM 1558 C CA . ILE A 1 197 ? -3.107 -2.577 3.908 1.00 95.69 197 ILE A CA 1
ATOM 1559 C C . ILE A 1 197 ? -3.817 -3.666 4.708 1.00 95.69 197 ILE A C 1
ATOM 1561 O O . ILE A 1 197 ? -3.161 -4.447 5.397 1.00 95.69 197 ILE A O 1
ATOM 1565 N N . TYR A 1 198 ? -5.144 -3.746 4.611 1.00 94.00 198 TYR A N 1
ATOM 1566 C CA 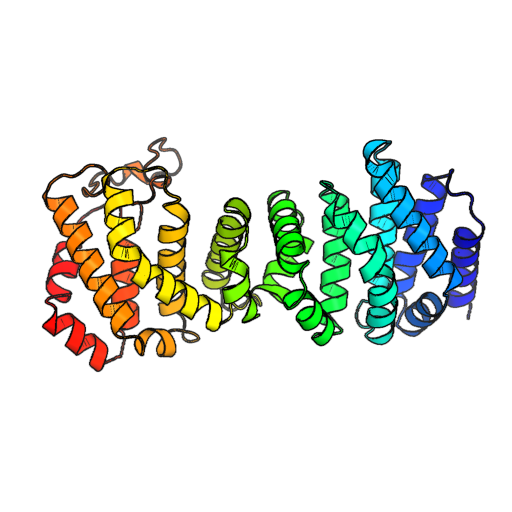. TYR A 1 198 ? -5.919 -4.789 5.270 1.00 94.00 198 TYR A CA 1
ATOM 1567 C C . TYR A 1 198 ? -5.488 -6.183 4.797 1.00 94.00 198 TYR A C 1
ATOM 1569 O O . TYR A 1 198 ? -5.210 -7.046 5.630 1.00 94.00 198 TYR A O 1
ATOM 1577 N N . HIS A 1 199 ? -5.346 -6.392 3.485 1.00 92.00 199 HIS A N 1
ATOM 1578 C CA . HIS A 1 199 ? -4.869 -7.657 2.924 1.00 92.00 199 HIS A CA 1
ATOM 1579 C C . HIS A 1 199 ? -3.441 -7.987 3.363 1.00 92.00 199 HIS A C 1
ATOM 1581 O O . HIS A 1 199 ? -3.171 -9.130 3.738 1.00 92.00 199 HIS A O 1
ATOM 1587 N N . ALA A 1 200 ? -2.543 -7.001 3.401 1.00 91.50 200 ALA A N 1
ATOM 1588 C CA . ALA A 1 200 ? -1.184 -7.189 3.899 1.00 91.50 200 ALA A CA 1
ATOM 1589 C C . ALA A 1 200 ? -1.165 -7.634 5.374 1.00 91.50 200 ALA A C 1
ATOM 1591 O O . ALA A 1 200 ? -0.371 -8.496 5.741 1.00 91.50 200 ALA A O 1
ATOM 1592 N N . LEU A 1 201 ? -2.061 -7.094 6.209 1.00 89.56 201 LEU A N 1
ATOM 1593 C CA . LEU A 1 201 ? -2.188 -7.460 7.626 1.00 89.56 201 LEU A CA 1
ATOM 1594 C C . LEU A 1 201 ? -2.901 -8.799 7.855 1.00 89.56 201 LEU A C 1
ATOM 1596 O O . LEU A 1 201 ? -2.600 -9.482 8.831 1.00 89.56 201 LEU A O 1
ATOM 1600 N N . ALA A 1 202 ? -3.853 -9.157 6.992 1.00 83.38 202 ALA A N 1
ATOM 1601 C CA . ALA A 1 202 ? -4.592 -10.418 7.058 1.00 83.38 202 ALA A CA 1
ATOM 1602 C C . ALA A 1 202 ? -3.801 -11.609 6.485 1.00 83.38 202 ALA A C 1
ATOM 1604 O O . ALA A 1 202 ? -4.144 -12.763 6.746 1.00 83.38 202 ALA A O 1
ATOM 1605 N N . SER A 1 203 ? -2.763 -11.337 5.692 1.00 75.31 203 SER A N 1
ATOM 1606 C CA . SER A 1 203 ? -1.922 -12.358 5.072 1.00 75.31 203 SER A CA 1
ATOM 1607 C C . SER A 1 203 ? -1.124 -13.159 6.107 1.00 75.31 203 SER A C 1
ATOM 1609 O O . SER A 1 203 ? -0.792 -12.677 7.190 1.00 75.31 203 SER A O 1
ATOM 1611 N N . THR A 1 204 ? -0.791 -14.406 5.765 1.00 59.03 204 THR A N 1
ATOM 1612 C CA . THR A 1 204 ? 0.021 -15.286 6.618 1.00 59.03 204 THR A CA 1
ATOM 1613 C C . THR A 1 204 ? 1.432 -14.708 6.841 1.00 59.03 204 THR A C 1
ATOM 1615 O O . THR A 1 204 ? 1.896 -13.891 6.042 1.00 59.03 204 THR A O 1
ATOM 1618 N N . PRO A 1 205 ? 2.169 -15.162 7.880 1.00 55.91 205 PRO A N 1
ATOM 1619 C CA . PRO A 1 205 ? 3.531 -14.696 8.192 1.00 55.91 205 PRO A CA 1
ATOM 1620 C C . PRO A 1 205 ? 4.557 -14.817 7.048 1.00 55.91 205 PRO A C 1
ATOM 1622 O O . PRO A 1 205 ? 5.663 -14.297 7.153 1.00 55.91 205 PRO A O 1
ATOM 1625 N N . GLU A 1 206 ? 4.216 -15.535 5.977 1.00 45.34 206 GLU A N 1
ATOM 1626 C CA . GLU A 1 206 ? 5.032 -15.729 4.774 1.00 45.34 206 GLU A CA 1
ATOM 1627 C C . GLU A 1 206 ? 4.991 -14.514 3.827 1.00 45.34 206 GLU A C 1
ATOM 1629 O O . GLU A 1 206 ? 5.860 -14.373 2.963 1.00 45.34 206 GLU A O 1
ATOM 1634 N N . SER A 1 207 ? 4.016 -13.613 4.002 1.00 55.00 207 SER A N 1
ATOM 1635 C CA . SER A 1 207 ? 3.945 -12.339 3.287 1.00 55.00 207 SER A CA 1
ATOM 1636 C C . SER A 1 207 ? 5.078 -11.404 3.718 1.00 55.00 207 SER A C 1
ATOM 1638 O O . SER A 1 207 ? 5.263 -11.111 4.899 1.00 55.00 207 SER A O 1
ATOM 1640 N N . LYS A 1 208 ? 5.839 -10.896 2.741 1.00 54.59 208 LYS A N 1
ATOM 1641 C CA . LYS A 1 208 ? 6.865 -9.860 2.960 1.00 54.59 208 LYS A CA 1
ATOM 1642 C C . LYS A 1 208 ? 6.272 -8.459 3.139 1.00 54.59 208 LYS A C 1
ATOM 1644 O O . LYS A 1 208 ? 7.015 -7.549 3.511 1.00 54.59 208 LYS A O 1
ATOM 1649 N N . ALA A 1 209 ? 4.987 -8.260 2.834 1.00 65.00 209 ALA A N 1
ATOM 1650 C CA . ALA A 1 209 ? 4.363 -6.947 2.902 1.00 65.00 209 ALA A CA 1
ATOM 1651 C C . ALA A 1 209 ? 4.269 -6.512 4.368 1.00 65.00 209 ALA A C 1
ATOM 1653 O O . ALA A 1 209 ? 3.654 -7.175 5.201 1.00 65.00 209 ALA A O 1
ATOM 1654 N N . THR A 1 210 ? 4.913 -5.395 4.699 1.00 86.00 210 THR A N 1
ATOM 1655 C CA . THR A 1 210 ? 4.907 -4.857 6.059 1.00 86.00 210 THR A CA 1
ATOM 1656 C C . THR A 1 210 ? 4.328 -3.458 6.051 1.00 86.00 210 THR A C 1
ATOM 1658 O O . THR A 1 210 ? 4.723 -2.618 5.255 1.00 86.00 210 THR A O 1
ATOM 1661 N N . VAL A 1 211 ? 3.400 -3.194 6.965 1.00 94.06 211 VAL A N 1
ATOM 1662 C CA . VAL A 1 211 ? 2.812 -1.860 7.120 1.00 94.06 211 VAL A CA 1
ATOM 1663 C C . VAL A 1 211 ? 3.620 -1.077 8.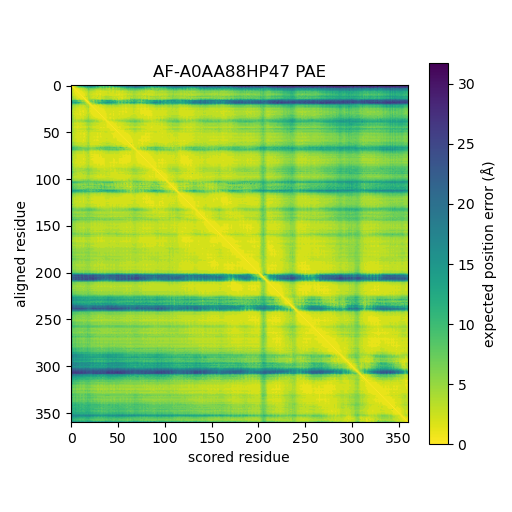154 1.00 94.06 211 VAL A C 1
ATOM 1665 O O . VAL A 1 211 ? 4.058 -1.637 9.172 1.00 94.06 211 VAL A O 1
ATOM 1668 N N . SER A 1 212 ? 3.858 0.208 7.915 1.00 95.56 212 SER A N 1
ATOM 1669 C CA . SER A 1 212 ? 4.571 1.058 8.867 1.00 95.56 212 SER A CA 1
ATOM 1670 C C . SER A 1 212 ? 3.755 1.254 10.151 1.00 95.56 212 SER A C 1
ATOM 1672 O O . SER A 1 212 ? 2.540 1.443 10.122 1.00 95.56 212 SER A O 1
ATOM 1674 N N . ALA A 1 213 ? 4.419 1.223 11.312 1.00 95.94 213 ALA A N 1
ATOM 1675 C CA . ALA A 1 213 ? 3.750 1.498 12.589 1.00 95.94 213 ALA A CA 1
ATOM 1676 C C . ALA A 1 213 ? 3.175 2.927 12.637 1.00 95.94 213 ALA A C 1
ATOM 1678 O O . ALA A 1 213 ? 2.131 3.141 13.245 1.00 95.94 213 ALA A O 1
ATOM 1679 N N . ALA A 1 214 ? 3.814 3.872 11.937 1.00 97.62 214 ALA A N 1
ATOM 1680 C CA . ALA A 1 214 ? 3.345 5.248 11.804 1.00 97.62 214 ALA A CA 1
ATOM 1681 C C . ALA A 1 214 ? 1.976 5.335 11.110 1.00 97.62 214 ALA A C 1
ATOM 1683 O O . ALA A 1 214 ? 1.139 6.133 11.524 1.00 97.62 214 ALA A O 1
ATOM 1684 N N . PHE A 1 215 ? 1.716 4.498 10.098 1.00 98.00 215 PHE A N 1
ATOM 1685 C CA . PHE A 1 215 ? 0.397 4.443 9.470 1.00 98.00 215 PHE A CA 1
ATOM 1686 C C . PHE A 1 215 ? -0.662 3.855 10.409 1.00 98.00 215 PHE A C 1
ATOM 1688 O O . PHE A 1 215 ? -1.762 4.388 10.498 1.00 98.00 215 PHE A O 1
ATOM 1695 N N . ILE A 1 216 ? -0.330 2.798 11.157 1.00 97.94 216 ILE A N 1
ATOM 1696 C CA . ILE A 1 216 ? -1.260 2.207 12.135 1.00 97.94 216 ILE A CA 1
ATOM 1697 C C . ILE A 1 216 ? -1.615 3.216 13.241 1.00 97.94 216 ILE A C 1
ATOM 1699 O O . ILE A 1 216 ? -2.779 3.338 13.613 1.00 97.94 216 ILE A O 1
ATOM 1703 N N . GLN A 1 217 ? -0.637 3.989 13.722 1.00 97.69 217 GLN A N 1
ATOM 1704 C CA . GLN A 1 217 ? -0.872 5.090 14.663 1.00 97.69 217 GLN A CA 1
ATOM 1705 C C . GLN A 1 217 ? -1.761 6.175 14.057 1.00 97.69 217 GLN A C 1
ATOM 1707 O O . GLN A 1 217 ? -2.720 6.608 14.687 1.00 97.69 217 GLN A O 1
ATOM 1712 N N . TYR A 1 218 ? -1.488 6.576 12.816 1.00 97.75 218 TYR A N 1
ATOM 1713 C CA . TYR A 1 218 ? -2.334 7.522 12.093 1.00 97.75 218 TYR A CA 1
ATOM 1714 C C . TYR A 1 218 ? -3.782 7.026 11.970 1.00 97.75 218 TYR A C 1
ATOM 1716 O O . TYR A 1 218 ? -4.708 7.782 12.261 1.00 97.75 218 TYR A O 1
ATOM 1724 N N . ALA A 1 219 ? -3.989 5.753 11.621 1.00 97.25 219 ALA A N 1
ATOM 1725 C CA . ALA A 1 219 ? -5.316 5.149 11.560 1.00 97.25 219 ALA A CA 1
ATOM 1726 C C . ALA A 1 219 ? -6.029 5.210 12.921 1.00 97.25 219 ALA A C 1
ATOM 1728 O O . ALA A 1 219 ? -7.207 5.558 12.973 1.00 97.25 219 ALA A O 1
ATOM 1729 N N . ALA A 1 220 ? -5.316 4.945 14.023 1.00 97.69 220 ALA A N 1
ATOM 1730 C CA . ALA A 1 220 ? -5.859 5.059 15.377 1.00 97.69 220 ALA A CA 1
ATOM 1731 C C . ALA A 1 220 ? -6.266 6.504 15.710 1.00 97.69 220 ALA A C 1
ATOM 1733 O O . ALA A 1 220 ? -7.367 6.732 16.208 1.00 97.69 220 ALA A O 1
ATOM 1734 N N . GLU A 1 221 ? -5.425 7.490 15.390 1.00 96.44 221 GLU A N 1
ATOM 1735 C CA . GLU A 1 221 ? -5.736 8.908 15.609 1.00 96.44 221 GLU A CA 1
ATOM 1736 C C . GLU A 1 221 ? -6.958 9.365 14.809 1.00 96.44 221 GLU A C 1
ATOM 1738 O O . GLU A 1 221 ? -7.878 9.969 15.365 1.00 96.44 221 GLU A O 1
ATOM 1743 N N . VAL A 1 222 ? -7.020 9.028 13.519 1.00 93.69 222 VAL A N 1
ATOM 1744 C CA . VAL A 1 222 ? -8.173 9.358 12.669 1.00 93.69 222 VAL A CA 1
ATOM 1745 C C . VAL A 1 222 ? -9.437 8.668 13.171 1.00 93.69 222 VAL A C 1
ATOM 1747 O O . VAL A 1 222 ? -10.494 9.300 13.224 1.00 93.69 222 VAL A O 1
ATOM 1750 N N . PHE A 1 223 ? -9.338 7.398 13.567 1.00 94.38 223 PHE A N 1
ATOM 1751 C CA . PHE A 1 223 ? -10.469 6.632 14.078 1.00 94.38 223 PHE A CA 1
ATOM 1752 C C . PHE A 1 223 ? -11.071 7.273 15.335 1.00 94.38 223 PHE A C 1
ATOM 1754 O O . PHE A 1 223 ? -12.289 7.457 15.406 1.00 94.38 223 PHE A O 1
ATOM 1761 N N . LYS A 1 224 ? -10.215 7.664 16.290 1.00 94.19 224 LYS A N 1
ATOM 1762 C CA . LYS A 1 224 ? -10.615 8.362 17.521 1.00 94.19 224 LYS A CA 1
ATOM 1763 C C . LYS A 1 224 ? -11.216 9.734 17.231 1.00 94.19 224 LYS A C 1
ATOM 1765 O O . LYS A 1 224 ? -12.253 10.069 17.786 1.00 94.19 224 LYS A O 1
ATOM 1770 N N . LEU A 1 225 ? -10.586 10.524 16.359 1.00 90.81 225 LEU A N 1
ATOM 1771 C CA . LEU A 1 225 ? -11.032 11.886 16.053 1.00 90.81 225 LEU A CA 1
ATOM 1772 C C . LEU A 1 225 ? -12.394 11.908 15.349 1.00 90.81 225 LEU A C 1
ATOM 1774 O O . LEU A 1 225 ? -13.193 12.817 15.566 1.00 90.81 225 LEU A O 1
ATOM 1778 N N . LYS A 1 226 ? -12.652 10.921 14.485 1.00 87.38 226 LYS A N 1
ATOM 1779 C CA . LYS A 1 226 ? -13.867 10.866 13.669 1.00 87.38 226 LYS A CA 1
ATOM 1780 C C . LYS A 1 226 ? -15.000 10.041 14.294 1.00 87.38 226 LYS A C 1
ATOM 1782 O O . LYS A 1 226 ? -16.071 10.008 13.699 1.00 87.38 226 LYS A O 1
ATOM 1787 N N . SER A 1 227 ? -14.825 9.410 15.460 1.00 84.81 227 SER A N 1
ATOM 1788 C CA . SER A 1 227 ? -15.811 8.453 16.002 1.00 84.81 227 SER A CA 1
ATOM 1789 C C . SER A 1 227 ? -17.215 9.016 16.178 1.00 84.81 227 SER A C 1
ATOM 1791 O O . SER A 1 227 ? -18.185 8.388 15.756 1.00 84.81 227 SER A O 1
ATOM 1793 N N . ASP A 1 228 ? -17.326 10.221 16.730 1.00 80.62 228 ASP A N 1
ATOM 1794 C CA . ASP A 1 228 ? -18.626 10.839 17.000 1.00 80.62 228 ASP A CA 1
ATOM 1795 C C . ASP A 1 228 ? -19.311 11.278 15.701 1.00 80.62 228 ASP A C 1
ATOM 1797 O O . ASP A 1 228 ? -20.500 11.038 15.493 1.00 80.62 228 ASP A O 1
ATOM 1801 N N . PHE A 1 229 ? -18.542 11.870 14.782 1.00 82.31 229 PHE A N 1
ATOM 1802 C CA . PHE A 1 229 ? -19.032 12.273 13.466 1.00 82.31 229 PHE A CA 1
ATOM 1803 C C . PHE A 1 229 ? -19.503 11.067 12.647 1.00 82.31 229 PHE A C 1
ATOM 1805 O O . PHE A 1 229 ? -20.591 11.088 12.078 1.00 82.31 229 PHE A O 1
ATOM 1812 N N . MET A 1 230 ? -18.720 9.990 12.632 1.00 79.69 230 MET A N 1
ATOM 1813 C CA . MET A 1 230 ? -19.031 8.800 11.848 1.00 79.69 230 MET A CA 1
ATOM 1814 C C . MET A 1 230 ? -20.229 8.041 12.396 1.00 79.69 230 MET A C 1
ATOM 1816 O O . MET A 1 230 ? -21.010 7.511 11.614 1.00 79.69 230 MET A O 1
ATOM 1820 N N . LEU A 1 231 ? -20.449 8.061 13.712 1.00 77.38 231 LEU A N 1
ATOM 1821 C CA . LEU A 1 231 ? -21.693 7.560 14.288 1.00 77.38 231 LEU A CA 1
ATOM 1822 C C . LEU A 1 231 ? -22.912 8.314 13.729 1.00 77.38 231 LEU A C 1
ATOM 1824 O O . LEU A 1 231 ? -23.916 7.689 13.397 1.00 77.38 231 LEU A O 1
ATOM 1828 N N . HIS A 1 232 ? -22.827 9.640 13.571 1.00 80.69 232 HIS A N 1
ATOM 1829 C CA . HIS A 1 232 ? -23.900 10.432 12.960 1.00 80.69 232 HIS A CA 1
ATOM 1830 C C . HIS A 1 232 ? -24.086 10.146 11.464 1.00 80.69 232 HIS A C 1
ATOM 1832 O O . HIS A 1 232 ? -25.229 10.028 11.021 1.00 80.69 232 HIS A O 1
ATOM 1838 N N . VAL A 1 233 ? -22.993 10.002 10.708 1.00 76.69 233 VAL A N 1
ATOM 1839 C CA . VAL A 1 233 ? -23.024 9.663 9.274 1.00 76.69 233 VAL A CA 1
ATOM 1840 C C . VAL A 1 233 ? -23.666 8.295 9.051 1.00 76.69 233 VAL A C 1
ATOM 1842 O O . VAL A 1 233 ? -24.603 8.182 8.263 1.00 76.69 233 VAL A O 1
ATOM 1845 N N . LEU A 1 234 ? -23.218 7.276 9.794 1.00 73.69 234 LEU A N 1
ATOM 1846 C CA . LEU A 1 234 ? -23.747 5.911 9.720 1.00 73.69 234 LEU A CA 1
ATOM 1847 C C . LEU A 1 234 ? -25.227 5.867 10.108 1.00 73.69 234 LEU A C 1
ATOM 1849 O O . LEU A 1 234 ? -26.008 5.161 9.487 1.00 73.69 234 LEU A O 1
ATOM 1853 N N . ARG A 1 235 ? -25.629 6.668 11.099 1.00 75.00 235 ARG A N 1
ATOM 1854 C CA . ARG A 1 235 ? -27.025 6.775 11.533 1.00 75.00 235 ARG A CA 1
ATOM 1855 C C . ARG A 1 235 ? -27.944 7.358 10.458 1.00 75.00 235 ARG A C 1
ATOM 1857 O O . ARG A 1 235 ? -29.103 6.973 10.350 1.00 75.00 235 ARG A O 1
ATOM 1864 N N . ARG A 1 236 ? -27.455 8.338 9.701 1.00 74.44 236 ARG A N 1
ATOM 1865 C CA . ARG A 1 236 ? -28.255 9.078 8.716 1.00 74.44 236 ARG A CA 1
ATOM 1866 C C . ARG A 1 236 ? -28.113 8.554 7.291 1.00 74.44 236 ARG A C 1
ATOM 1868 O O . ARG A 1 236 ? -28.755 9.113 6.404 1.00 74.44 236 ARG A O 1
ATOM 1875 N N . ASN A 1 237 ? -27.299 7.516 7.078 1.00 65.62 237 ASN A N 1
ATOM 1876 C CA . ASN A 1 237 ? -26.905 7.038 5.751 1.00 65.62 237 ASN A CA 1
ATOM 1877 C C . ASN A 1 237 ? -26.443 8.196 4.848 1.00 65.62 237 ASN A C 1
ATOM 1879 O O . ASN A 1 237 ? -26.804 8.275 3.674 1.00 65.62 237 ASN A O 1
ATOM 1883 N N . GLU A 1 238 ? -25.695 9.142 5.424 1.00 67.88 238 GLU A N 1
ATOM 1884 C CA . GLU A 1 238 ? -25.125 10.251 4.662 1.00 67.88 238 GLU A CA 1
ATOM 1885 C C . GLU A 1 238 ? -23.999 9.718 3.762 1.00 67.88 238 GLU A C 1
ATOM 1887 O O . GLU A 1 238 ? -23.227 8.848 4.167 1.00 67.88 238 GLU A O 1
ATOM 1892 N N . ASP A 1 239 ? -23.881 10.261 2.549 1.00 62.94 239 ASP A N 1
ATOM 1893 C CA . ASP A 1 239 ? -22.883 9.861 1.541 1.00 62.94 239 ASP A CA 1
ATOM 1894 C C . ASP A 1 239 ? -21.480 10.424 1.860 1.00 62.94 239 ASP A C 1
ATOM 1896 O O . ASP A 1 239 ? -20.787 10.991 1.018 1.00 62.94 239 ASP A O 1
ATOM 1900 N N . VAL A 1 240 ? -21.086 10.357 3.136 1.00 64.75 240 VAL A N 1
ATOM 1901 C CA . VAL A 1 240 ? -19.814 10.874 3.649 1.00 64.75 240 VAL A CA 1
ATOM 1902 C C . VAL A 1 240 ? -18.866 9.705 3.885 1.00 64.75 240 VAL A C 1
ATOM 1904 O O . VAL A 1 240 ? -18.648 9.284 5.019 1.00 64.75 240 VAL A O 1
ATOM 1907 N N . GLU A 1 241 ? -18.352 9.152 2.783 1.00 73.00 241 GLU A N 1
ATOM 1908 C CA . GLU A 1 241 ? -17.235 8.191 2.713 1.00 73.00 241 GLU A CA 1
ATOM 1909 C C . GLU A 1 241 ? -17.156 7.166 3.881 1.00 73.00 241 GLU A C 1
ATOM 1911 O O . GLU A 1 241 ? -16.085 6.972 4.471 1.00 73.00 241 GLU A O 1
ATOM 1916 N N . PRO A 1 242 ? -18.256 6.475 4.253 1.00 82.81 242 PRO A N 1
ATOM 1917 C CA . PRO A 1 242 ? -18.283 5.654 5.464 1.00 82.81 242 PRO A CA 1
ATOM 1918 C C . PRO A 1 242 ? -17.353 4.438 5.386 1.00 82.81 242 PRO A C 1
ATOM 1920 O O . PRO A 1 242 ? -16.850 3.977 6.410 1.00 82.81 242 PRO A O 1
ATOM 1923 N N . LEU A 1 243 ? -17.065 3.974 4.169 1.00 86.62 243 LEU A N 1
ATOM 1924 C CA . LEU A 1 243 ? -16.195 2.835 3.891 1.00 86.62 243 LEU A CA 1
ATOM 1925 C C . LEU A 1 243 ? -14.740 3.059 4.320 1.00 86.62 243 LEU A C 1
ATOM 1927 O O . LEU A 1 243 ? -14.090 2.121 4.773 1.00 86.62 243 LEU A O 1
ATOM 1931 N N . GLU A 1 244 ? -14.216 4.287 4.226 1.00 88.88 244 GLU A N 1
ATOM 1932 C CA . GLU A 1 244 ? -12.854 4.557 4.708 1.00 88.88 244 GLU A CA 1
ATOM 1933 C C . GLU A 1 244 ? -12.765 4.331 6.215 1.00 88.88 244 GLU A C 1
ATOM 1935 O O . GLU A 1 244 ? -11.830 3.707 6.713 1.00 88.88 244 GLU A O 1
ATOM 1940 N N . TYR A 1 245 ? -13.762 4.816 6.955 1.00 89.69 245 TYR A N 1
ATOM 1941 C CA . TYR A 1 245 ? -13.773 4.708 8.406 1.00 89.69 245 TYR A CA 1
ATOM 1942 C C . TYR A 1 245 ? -13.934 3.262 8.880 1.00 89.69 245 TYR A C 1
ATOM 1944 O O . TYR A 1 245 ? -13.248 2.831 9.809 1.00 89.69 245 TYR A O 1
ATOM 1952 N N . THR A 1 246 ? -14.805 2.494 8.226 1.00 90.38 246 THR A N 1
ATOM 1953 C CA . THR A 1 246 ? -15.014 1.078 8.553 1.00 90.38 246 THR A CA 1
ATOM 1954 C C . THR A 1 246 ? -13.762 0.263 8.236 1.00 90.38 246 THR A C 1
ATOM 1956 O O . THR A 1 246 ? -13.320 -0.528 9.068 1.00 90.38 246 THR A O 1
ATOM 1959 N N . LYS A 1 247 ? -13.099 0.538 7.106 1.00 92.81 247 LYS A N 1
ATOM 1960 C CA . LYS A 1 247 ? -11.833 -0.108 6.742 1.00 92.81 247 LYS A CA 1
ATOM 1961 C C . LYS A 1 247 ? -10.694 0.246 7.708 1.00 92.81 247 LYS A C 1
ATOM 1963 O O . LYS A 1 247 ? -9.892 -0.622 8.048 1.00 92.81 247 LYS A O 1
ATOM 1968 N N . MET A 1 248 ? -10.640 1.479 8.225 1.00 94.62 248 MET A N 1
ATOM 1969 C CA . MET A 1 248 ? -9.695 1.851 9.292 1.00 94.62 248 MET A CA 1
ATOM 1970 C C . MET A 1 248 ? -9.923 1.028 10.568 1.00 94.62 248 MET A C 1
ATOM 1972 O O . MET A 1 248 ? -8.956 0.545 11.160 1.00 94.62 248 MET A O 1
ATOM 1976 N N . LEU A 1 249 ? -11.179 0.813 10.976 1.00 95.38 249 LEU A N 1
ATOM 1977 C CA . LEU A 1 249 ? -11.496 -0.065 12.107 1.00 95.38 249 LEU A CA 1
ATOM 1978 C C . LEU A 1 249 ? -11.043 -1.507 11.842 1.00 95.38 249 LEU A C 1
ATOM 1980 O O . LEU A 1 249 ? -10.426 -2.117 12.715 1.00 95.38 249 LEU A O 1
ATOM 1984 N N . GLU A 1 250 ? -11.288 -2.045 10.647 1.00 94.38 250 GLU A N 1
ATOM 1985 C CA . GLU A 1 250 ? -10.829 -3.387 10.275 1.00 94.38 250 GLU A CA 1
ATOM 1986 C C . GLU A 1 250 ? -9.303 -3.516 10.376 1.00 94.38 250 GLU A C 1
ATOM 1988 O O . GLU A 1 250 ? -8.803 -4.483 10.958 1.00 94.38 250 GLU A O 1
ATOM 1993 N N . ILE A 1 251 ? -8.562 -2.517 9.883 1.00 96.12 251 ILE A N 1
ATOM 1994 C CA . ILE A 1 251 ? -7.099 -2.428 9.984 1.00 96.12 251 ILE A CA 1
ATOM 1995 C C . ILE A 1 251 ? -6.648 -2.403 11.447 1.00 96.12 251 ILE A C 1
ATOM 1997 O O . ILE A 1 251 ? -5.738 -3.148 11.816 1.00 96.12 251 ILE A O 1
ATOM 2001 N N . LEU A 1 252 ? -7.273 -1.591 12.304 1.00 97.31 252 LEU A N 1
ATOM 2002 C CA . LEU A 1 252 ? -6.950 -1.526 13.736 1.00 97.31 252 LEU A CA 1
ATOM 2003 C C . LEU A 1 252 ? -7.255 -2.848 14.444 1.00 97.31 252 LEU A C 1
ATOM 2005 O O . LEU A 1 252 ? -6.445 -3.364 15.216 1.00 97.31 252 LEU A O 1
ATOM 2009 N N . ALA A 1 253 ? -8.400 -3.451 14.148 1.00 95.81 253 ALA A N 1
ATOM 2010 C CA . ALA A 1 253 ? -8.808 -4.720 14.724 1.00 95.81 253 ALA A CA 1
ATOM 2011 C C . ALA A 1 253 ? -7.920 -5.887 14.244 1.00 95.81 253 ALA A C 1
ATOM 2013 O O . ALA A 1 253 ? -7.723 -6.835 15.000 1.00 95.81 253 ALA A O 1
ATOM 2014 N N . SER A 1 254 ? -7.373 -5.838 13.024 1.00 94.19 254 SER A N 1
ATOM 2015 C CA . SER A 1 254 ? -6.395 -6.821 12.523 1.00 94.19 254 SER A CA 1
ATOM 2016 C C . SER A 1 254 ? -4.997 -6.584 13.104 1.00 94.19 254 SER A C 1
ATOM 2018 O O . SER A 1 254 ? -4.368 -7.504 13.622 1.00 94.19 254 SER A O 1
ATOM 2020 N N . SER A 1 255 ? -4.513 -5.341 13.078 1.00 94.62 255 SER A N 1
ATOM 2021 C CA . SER A 1 255 ? -3.179 -4.980 13.578 1.00 94.62 255 SER A CA 1
ATOM 2022 C C . SER A 1 255 ? -3.041 -5.164 15.091 1.00 94.62 255 SER A C 1
ATOM 2024 O O . SER A 1 255 ? -1.993 -5.611 15.548 1.00 94.62 255 SER A O 1
ATOM 2026 N N . SER A 1 256 ? -4.096 -4.917 15.871 1.00 95.62 256 SER A N 1
ATOM 2027 C CA . SER A 1 256 ? -4.114 -5.179 17.320 1.00 95.62 256 SER A CA 1
ATOM 2028 C C . SER A 1 256 ? -3.966 -6.659 17.681 1.00 95.62 256 SER A C 1
ATOM 2030 O O . SER A 1 256 ? -3.516 -6.963 18.782 1.00 95.62 256 SER A O 1
ATOM 2032 N N . GLY A 1 257 ? -4.296 -7.578 16.768 1.00 92.06 257 GLY A N 1
ATOM 2033 C CA . GLY A 1 257 ? -4.057 -9.014 16.936 1.00 92.06 257 GLY A CA 1
ATOM 2034 C C . GLY A 1 257 ? -2.630 -9.453 16.586 1.00 92.06 257 GLY A C 1
ATOM 2035 O O . GLY A 1 257 ? -2.283 -10.612 16.791 1.00 92.06 257 GLY A O 1
ATOM 2036 N N . SER A 1 258 ? -1.803 -8.553 16.046 1.00 90.88 258 SER A N 1
ATOM 2037 C CA . SER A 1 258 ? -0.429 -8.838 15.636 1.00 90.88 258 SER A CA 1
ATOM 2038 C C . SER A 1 258 ? 0.571 -8.473 16.729 1.00 90.88 258 SER A C 1
ATOM 2040 O O . SER A 1 258 ? 0.585 -7.339 17.217 1.00 90.88 258 SER A O 1
ATOM 2042 N N . ASP A 1 259 ? 1.506 -9.383 17.011 1.00 89.19 259 ASP A N 1
ATOM 2043 C CA . ASP A 1 259 ? 2.624 -9.157 17.939 1.00 89.19 259 ASP A CA 1
ATOM 2044 C C . ASP A 1 259 ? 3.450 -7.904 17.594 1.00 89.19 259 ASP A C 1
ATOM 2046 O O . ASP A 1 259 ? 4.059 -7.293 18.471 1.00 89.19 259 ASP A O 1
ATOM 2050 N N . LYS A 1 260 ? 3.453 -7.489 16.319 1.00 91.00 260 LYS A N 1
ATOM 2051 C CA . LYS A 1 260 ? 4.200 -6.318 15.846 1.00 91.00 260 LYS A CA 1
ATOM 2052 C C . LYS A 1 260 ? 3.618 -4.991 16.339 1.00 91.00 260 LYS A C 1
ATOM 2054 O O . LYS A 1 260 ? 4.382 -4.057 16.576 1.00 91.00 260 LYS A O 1
ATOM 2059 N N . TYR A 1 261 ? 2.293 -4.882 16.453 1.00 95.00 261 TYR A N 1
ATOM 2060 C CA . TYR A 1 261 ? 1.619 -3.604 16.729 1.00 95.00 261 TYR A CA 1
ATOM 2061 C C . TYR A 1 261 ? 0.871 -3.586 18.062 1.00 95.00 261 TYR A C 1
ATOM 2063 O O . TYR A 1 261 ? 0.601 -2.502 18.576 1.00 95.00 261 TYR A O 1
ATOM 2071 N N . VAL A 1 262 ? 0.567 -4.756 18.640 1.00 94.62 262 VAL A N 1
ATOM 2072 C CA . VAL A 1 262 ? -0.269 -4.879 19.842 1.00 94.62 262 VAL A CA 1
ATOM 2073 C C . VAL A 1 262 ? 0.222 -4.013 21.000 1.00 94.62 262 VAL A C 1
ATOM 2075 O O . VAL A 1 262 ? -0.581 -3.298 21.583 1.00 94.62 262 VAL A O 1
ATOM 2078 N N . LEU A 1 263 ? 1.525 -3.996 21.303 1.00 95.88 263 LEU A N 1
ATOM 2079 C CA . LEU A 1 263 ? 2.053 -3.223 22.436 1.00 95.88 263 LEU A CA 1
ATOM 2080 C C . LEU A 1 263 ? 1.841 -1.717 22.252 1.00 95.88 263 LEU A C 1
ATOM 2082 O O . LEU A 1 263 ? 1.335 -1.056 23.151 1.00 95.88 263 LEU A O 1
ATOM 2086 N N . MET A 1 264 ? 2.159 -1.201 21.065 1.00 96.56 264 MET A N 1
ATOM 2087 C CA . MET A 1 264 ? 1.986 0.214 20.735 1.00 96.56 264 MET A CA 1
ATOM 2088 C C . MET A 1 264 ? 0.510 0.627 20.791 1.00 96.56 264 MET A C 1
ATOM 2090 O O . MET A 1 264 ? 0.183 1.671 21.345 1.00 96.56 264 MET A O 1
ATOM 2094 N N . LEU A 1 265 ? -0.392 -0.210 20.274 1.00 97.88 265 LEU A N 1
ATOM 2095 C CA . LEU A 1 265 ? -1.829 0.063 20.315 1.00 97.88 265 LEU A CA 1
ATOM 2096 C C . LEU A 1 265 ? -2.394 -0.030 21.739 1.00 97.88 265 LEU A C 1
ATOM 2098 O O . LEU A 1 265 ? -3.284 0.732 22.101 1.00 97.88 265 LEU A O 1
ATOM 2102 N N . GLN A 1 266 ? -1.871 -0.938 22.564 1.00 97.88 266 GLN A N 1
ATOM 2103 C CA . GLN A 1 266 ? -2.276 -1.087 23.960 1.00 97.88 266 GLN A CA 1
ATOM 2104 C C . GLN A 1 266 ? -1.842 0.080 24.855 1.00 97.88 266 GLN A C 1
ATOM 2106 O O . GLN A 1 266 ? -2.500 0.329 25.867 1.00 97.88 266 GLN A O 1
ATOM 2111 N N . GLU A 1 267 ? -0.754 0.773 24.516 1.00 97.31 267 GLU A N 1
ATOM 2112 C CA . GLU A 1 267 ? -0.305 1.981 25.220 1.00 97.31 267 GLU A CA 1
ATOM 2113 C C . GLU A 1 267 ? -1.252 3.171 24.997 1.00 97.31 267 GLU A C 1
ATOM 2115 O O . GLU A 1 267 ? -1.385 4.033 25.872 1.00 97.31 267 GLU A O 1
ATOM 2120 N N . ASP A 1 268 ? -1.971 3.194 23.872 1.00 97.38 268 ASP A N 1
ATOM 2121 C CA . ASP A 1 268 ? -2.983 4.204 23.582 1.00 97.38 268 ASP A CA 1
ATOM 2122 C C . ASP A 1 268 ? -4.306 3.911 24.309 1.00 97.38 268 ASP A C 1
ATOM 2124 O O . ASP A 1 268 ? -5.271 3.370 23.764 1.00 97.38 268 ASP A O 1
ATOM 2128 N N . LYS A 1 269 ? -4.383 4.336 25.573 1.00 96.00 269 LYS A N 1
ATOM 2129 C CA . LYS A 1 269 ? -5.611 4.224 26.377 1.00 96.00 269 LYS A CA 1
ATOM 2130 C C . LYS A 1 269 ? -6.811 4.924 25.744 1.00 96.00 269 LYS A C 1
ATOM 2132 O O . LYS A 1 269 ? -7.940 4.461 25.903 1.00 96.00 269 LYS A O 1
ATOM 2137 N N . SER A 1 270 ? -6.584 6.034 25.039 1.00 96.56 270 SER A N 1
ATOM 2138 C CA . SER A 1 270 ? -7.672 6.791 24.418 1.00 96.56 270 SER A CA 1
ATOM 2139 C C . SER A 1 270 ? -8.356 5.984 23.316 1.00 96.56 270 SER A C 1
ATOM 2141 O O . SER A 1 270 ? -9.576 6.044 23.199 1.00 96.56 270 SER A O 1
ATOM 2143 N N . LEU A 1 271 ? -7.608 5.140 22.594 1.00 97.81 271 LEU A N 1
ATOM 2144 C CA . LEU A 1 271 ? -8.168 4.225 21.601 1.00 97.81 271 LEU A CA 1
ATOM 2145 C C . LEU A 1 271 ? -9.132 3.221 22.235 1.00 97.81 271 LEU A C 1
ATOM 2147 O O . LEU A 1 271 ? -10.246 3.046 21.737 1.00 97.81 271 LEU A O 1
ATOM 2151 N N . LEU A 1 272 ? -8.742 2.590 23.347 1.00 97.94 272 LEU A N 1
ATOM 2152 C CA . LEU A 1 272 ? -9.618 1.662 24.068 1.00 97.94 272 LEU A CA 1
ATOM 2153 C C . LEU A 1 272 ? -10.902 2.361 24.526 1.00 97.94 272 LEU A C 1
ATOM 2155 O O . LEU A 1 272 ? -11.997 1.850 24.293 1.00 97.94 272 LEU A O 1
ATOM 2159 N N . ILE A 1 273 ? -10.759 3.532 25.149 1.00 96.31 273 ILE A N 1
ATOM 2160 C CA . ILE A 1 273 ? -11.880 4.319 25.664 1.00 96.31 273 ILE A CA 1
ATOM 2161 C C . ILE A 1 273 ? -12.849 4.663 24.525 1.00 96.31 273 ILE A C 1
ATOM 2163 O O . ILE A 1 273 ? -14.029 4.314 24.606 1.00 96.31 273 ILE A O 1
ATOM 2167 N N . SER A 1 274 ? -12.358 5.262 23.435 1.00 95.50 274 SER A N 1
ATOM 2168 C CA . SER A 1 274 ? -13.173 5.606 22.262 1.00 95.50 274 SER A CA 1
ATOM 2169 C C . SER A 1 274 ? -13.875 4.385 21.666 1.00 95.50 274 SER A C 1
ATOM 2171 O O . SER A 1 274 ? -15.060 4.454 21.346 1.00 95.50 274 SER A O 1
ATOM 2173 N N . THR A 1 275 ? -13.188 3.243 21.576 1.00 96.62 275 THR A N 1
ATOM 2174 C CA . THR A 1 275 ? -13.762 2.006 21.020 1.00 96.62 275 THR A CA 1
ATOM 2175 C C . THR A 1 275 ? -14.895 1.462 21.898 1.00 96.62 275 THR A C 1
ATOM 2177 O O . THR A 1 275 ? -15.947 1.082 21.382 1.00 96.62 275 THR A O 1
ATOM 2180 N N . VAL A 1 276 ? -14.730 1.465 23.229 1.00 96.56 276 VAL A N 1
ATOM 2181 C CA . VAL A 1 276 ? -15.774 1.023 24.173 1.00 96.56 276 VAL A CA 1
ATOM 2182 C C . VAL A 1 276 ? -16.983 1.957 24.145 1.00 96.56 276 VAL A C 1
ATOM 2184 O O . VAL A 1 276 ? -18.120 1.481 24.137 1.00 96.56 276 VAL A O 1
ATOM 2187 N N . TYR A 1 277 ? -16.772 3.275 24.108 1.00 94.44 277 TYR A N 1
ATOM 2188 C CA . TYR A 1 277 ? -17.874 4.232 23.975 1.00 94.44 277 TYR A CA 1
ATOM 2189 C C . TYR A 1 277 ? -18.633 4.043 22.664 1.00 94.44 277 TYR A C 1
ATOM 2191 O O . TYR A 1 277 ? -19.863 3.981 22.680 1.00 94.44 277 TYR A O 1
ATOM 2199 N N . LEU A 1 278 ? -17.922 3.869 21.549 1.00 93.94 278 LEU A N 1
ATOM 2200 C CA . LEU A 1 278 ? -18.555 3.649 20.256 1.00 93.94 278 LEU A CA 1
ATOM 2201 C C . LEU A 1 278 ? -19.362 2.345 20.230 1.00 93.94 278 LEU A C 1
ATOM 2203 O O . LEU A 1 278 ? -20.483 2.345 19.725 1.00 93.94 278 LEU A O 1
ATOM 2207 N N . LEU A 1 279 ? -18.856 1.266 20.843 1.00 94.81 279 LEU A N 1
ATOM 2208 C CA . LEU A 1 279 ? -19.598 0.009 20.984 1.00 94.81 279 LEU A CA 1
ATOM 2209 C C . LEU A 1 279 ? -20.903 0.204 21.765 1.00 94.81 279 LEU A C 1
ATOM 2211 O O . LEU A 1 279 ? -21.947 -0.285 21.335 1.00 94.81 279 LEU A O 1
ATOM 2215 N N . LYS A 1 280 ? -20.869 0.944 22.881 1.00 94.12 280 LYS A N 1
ATOM 2216 C CA . LYS A 1 280 ? -22.078 1.263 23.660 1.00 94.12 280 LYS A CA 1
ATOM 2217 C C . LYS A 1 280 ? -23.096 2.035 22.832 1.00 94.12 280 LYS A C 1
ATOM 2219 O O . LYS A 1 280 ? -24.272 1.687 22.855 1.00 94.12 280 LYS A O 1
ATOM 2224 N N . CYS A 1 281 ? -22.647 3.046 22.090 1.00 91.12 281 CYS A N 1
ATOM 2225 C CA . CYS A 1 281 ? -23.512 3.815 21.203 1.00 91.12 281 CYS A CA 1
ATOM 2226 C C . CYS A 1 281 ? -24.150 2.915 20.138 1.00 91.12 281 CYS A C 1
ATOM 2228 O O . CYS A 1 281 ? -25.369 2.879 20.024 1.00 91.12 281 CYS A O 1
ATOM 2230 N N . PHE A 1 282 ? -23.348 2.124 19.420 1.00 90.50 282 PHE A N 1
ATOM 2231 C CA . PHE A 1 282 ? -23.839 1.202 18.391 1.00 90.50 282 PHE A CA 1
ATOM 2232 C C . PHE A 1 282 ? -24.843 0.185 18.939 1.00 90.50 282 PHE A C 1
ATOM 2234 O O . PHE A 1 282 ? -25.862 -0.105 18.314 1.00 90.50 282 PHE A O 1
ATOM 2241 N N . HIS A 1 283 ? -24.560 -0.369 20.116 1.00 90.81 283 HIS A N 1
ATOM 2242 C CA . HIS A 1 283 ? -25.452 -1.308 20.776 1.00 90.81 283 HIS A CA 1
ATOM 2243 C C . HIS A 1 283 ? -26.775 -0.648 21.193 1.00 90.81 283 HIS A C 1
ATOM 2245 O O . HIS A 1 283 ? -27.839 -1.239 21.008 1.00 90.81 283 HIS A O 1
ATOM 2251 N N . GLN A 1 284 ? -26.726 0.584 21.706 1.00 90.88 284 GLN A N 1
ATOM 2252 C CA . GLN A 1 284 ? -27.917 1.342 22.081 1.00 90.88 284 GLN A CA 1
ATOM 2253 C C . GLN A 1 284 ? -28.812 1.643 20.868 1.00 90.88 284 GLN A C 1
ATOM 2255 O O . GLN A 1 284 ? -30.017 1.420 20.951 1.00 90.88 284 GLN A O 1
ATOM 2260 N N . LEU A 1 285 ? -28.241 2.045 19.725 1.00 90.00 285 LEU A N 1
ATOM 2261 C CA . LEU A 1 285 ? -29.014 2.259 18.488 1.00 90.00 285 LEU A CA 1
ATOM 2262 C C . LEU A 1 285 ? -29.676 0.960 17.998 1.00 90.00 285 LEU A C 1
ATOM 2264 O O . LEU A 1 285 ? -30.830 0.961 17.572 1.00 90.00 285 LEU A O 1
ATOM 2268 N N . GLY A 1 286 ? -28.989 -0.178 18.145 1.00 88.06 286 GLY A N 1
ATOM 2269 C CA . GLY A 1 286 ? -29.574 -1.492 17.870 1.00 88.06 286 GLY A CA 1
ATOM 2270 C C . GLY A 1 286 ? -30.772 -1.825 18.772 1.00 88.06 286 GLY A C 1
ATOM 2271 O O . GLY A 1 286 ? -31.762 -2.372 18.290 1.00 88.06 286 GLY A O 1
ATOM 2272 N N . LYS A 1 287 ? -30.725 -1.458 20.063 1.00 89.50 287 LYS A N 1
ATOM 2273 C CA . LYS A 1 287 ? -31.856 -1.603 21.007 1.00 89.50 287 LYS A CA 1
ATOM 2274 C C . LYS A 1 287 ? -33.030 -0.679 20.677 1.00 89.50 287 LYS A C 1
ATOM 2276 O O . LYS A 1 287 ? -34.175 -1.037 20.939 1.00 89.50 287 LYS A O 1
ATOM 2281 N N . GLU A 1 288 ? -32.753 0.483 20.097 1.00 89.75 288 GLU A N 1
ATOM 2282 C CA . GLU A 1 288 ? -33.758 1.450 19.635 1.00 89.75 288 GLU A CA 1
ATOM 2283 C C . GLU A 1 288 ? -34.398 1.062 18.291 1.00 89.75 288 GLU A C 1
ATOM 2285 O O . GLU A 1 288 ? -35.239 1.796 17.776 1.00 89.75 288 GLU A O 1
ATOM 2290 N N . ALA A 1 289 ? -34.049 -0.114 17.757 1.00 85.06 289 ALA A N 1
ATOM 2291 C CA . ALA A 1 289 ? -34.517 -0.630 16.477 1.00 85.06 289 ALA A CA 1
ATOM 2292 C C . ALA A 1 289 ? -34.200 0.294 15.287 1.00 85.06 289 ALA A C 1
ATOM 2294 O O . ALA A 1 289 ? -34.964 0.359 14.324 1.00 85.06 289 ALA A O 1
ATOM 2295 N N . GLU A 1 290 ? -33.070 1.004 15.349 1.00 82.88 290 GLU A N 1
ATOM 2296 C CA . GLU A 1 290 ? -32.626 1.864 14.257 1.00 82.88 290 GLU A CA 1
ATOM 2297 C C . GLU A 1 290 ? -32.109 1.034 13.072 1.00 82.88 290 GLU A C 1
ATOM 2299 O O . GLU A 1 290 ? -31.357 0.063 13.228 1.00 82.88 290 GLU A O 1
ATOM 2304 N N . GLU A 1 291 ? -32.545 1.406 11.868 1.00 81.19 291 GLU A N 1
ATOM 2305 C CA . GLU A 1 291 ? -32.209 0.707 10.629 1.00 81.19 291 GLU A CA 1
ATOM 2306 C C . GLU A 1 291 ? -30.688 0.671 10.414 1.00 81.19 291 GLU A C 1
ATOM 2308 O O . GLU A 1 291 ? -30.003 1.675 10.579 1.00 81.19 291 GLU A O 1
ATOM 2313 N N . GLY A 1 292 ? -30.148 -0.504 10.077 1.00 80.19 292 GLY A N 1
ATOM 2314 C CA . GLY A 1 292 ? -28.704 -0.712 9.902 1.00 80.19 292 GLY A CA 1
ATOM 2315 C C . GLY A 1 292 ? -27.931 -1.062 11.182 1.00 80.19 292 GLY A C 1
ATOM 2316 O O . GLY A 1 292 ? -26.773 -1.470 11.080 1.00 80.19 292 GLY A O 1
ATOM 2317 N N . PHE A 1 293 ? -28.552 -0.981 12.369 1.00 85.06 293 PHE A N 1
ATOM 2318 C CA . PHE A 1 293 ? -27.918 -1.279 13.671 1.00 85.06 293 PHE A CA 1
ATOM 2319 C C . PHE A 1 293 ? -28.526 -2.487 14.396 1.00 85.06 293 PHE A C 1
ATOM 2321 O O . PHE A 1 293 ? -27.930 -3.018 15.345 1.00 85.06 293 PHE A O 1
ATOM 2328 N N . THR A 1 294 ? -29.707 -2.923 13.958 1.00 86.94 294 THR A N 1
ATOM 2329 C CA . THR A 1 294 ? -30.418 -4.072 14.516 1.00 86.94 294 THR A CA 1
ATOM 2330 C C . THR A 1 294 ? -29.714 -5.397 14.208 1.00 86.94 294 THR A C 1
ATOM 2332 O O . THR A 1 294 ? -29.158 -5.561 13.115 1.00 86.94 294 THR A O 1
ATOM 2335 N N . PRO A 1 295 ? -29.740 -6.357 15.154 1.00 86.81 295 PRO A N 1
ATOM 2336 C CA . PRO A 1 295 ? -29.265 -7.709 14.898 1.00 86.81 295 PRO A CA 1
ATOM 2337 C C . PRO A 1 295 ? -30.071 -8.397 13.797 1.00 86.81 295 PRO A C 1
ATOM 2339 O O . PRO A 1 295 ? -31.291 -8.238 13.720 1.00 86.81 295 PRO A O 1
ATOM 2342 N N . VAL A 1 296 ? -29.396 -9.198 12.976 1.00 89.19 296 VAL A N 1
ATOM 2343 C CA . VAL A 1 296 ? -30.042 -10.010 11.939 1.00 89.19 296 VAL A CA 1
ATOM 2344 C C . VAL A 1 296 ? -29.962 -11.483 12.320 1.00 89.19 296 VAL A C 1
ATOM 2346 O O . VAL A 1 296 ? -28.936 -12.120 12.136 1.00 89.19 296 VAL A O 1
ATOM 2349 N N . GLU A 1 297 ? -31.041 -12.051 12.853 1.00 88.12 297 GLU A N 1
ATOM 2350 C CA . GLU A 1 297 ? -31.031 -13.444 13.337 1.00 88.12 297 GLU A CA 1
ATOM 2351 C C . GLU A 1 297 ? -30.964 -14.487 12.205 1.00 88.12 297 GLU A C 1
ATOM 2353 O O . GLU A 1 297 ? -30.524 -15.620 12.418 1.00 88.12 297 GLU A O 1
ATOM 2358 N N . ASP A 1 298 ? -31.392 -14.122 10.992 1.00 86.69 298 ASP A N 1
ATOM 2359 C CA . ASP A 1 298 ? -31.372 -15.021 9.840 1.00 86.69 298 ASP A CA 1
ATOM 2360 C C . ASP A 1 298 ? -29.958 -15.156 9.261 1.00 86.69 298 ASP A C 1
ATOM 2362 O O . ASP A 1 298 ? -29.501 -14.329 8.479 1.00 86.69 298 ASP A O 1
ATOM 2366 N N . LEU A 1 299 ? -29.271 -16.246 9.598 1.00 83.81 299 LEU A N 1
ATOM 2367 C CA . LEU A 1 299 ? -27.940 -16.553 9.070 1.00 83.81 299 LEU A CA 1
ATOM 2368 C C . LEU A 1 299 ? -27.940 -16.901 7.571 1.00 83.81 299 LEU A C 1
ATOM 2370 O O . LEU A 1 299 ? -26.879 -16.871 6.946 1.00 83.81 299 LEU A O 1
ATOM 2374 N N . ALA A 1 300 ? -29.092 -17.207 6.959 1.00 83.81 300 ALA A N 1
ATOM 2375 C CA . ALA A 1 300 ? -29.161 -17.494 5.525 1.00 83.81 300 ALA A CA 1
ATOM 2376 C C . ALA A 1 300 ? -28.785 -16.273 4.669 1.00 83.81 300 ALA A C 1
ATOM 2378 O O . ALA A 1 300 ? -28.410 -16.428 3.502 1.00 83.81 300 ALA A O 1
ATOM 2379 N N . VAL A 1 301 ? -28.824 -15.063 5.242 1.00 82.56 301 VAL A N 1
ATOM 2380 C CA . VAL A 1 301 ? -28.353 -13.831 4.587 1.00 82.56 301 VAL A CA 1
ATOM 2381 C C . VAL A 1 301 ? -26.847 -13.829 4.313 1.00 82.56 301 VAL A C 1
ATOM 2383 O O . VAL A 1 301 ? -26.401 -13.100 3.436 1.00 82.56 301 VAL A O 1
ATOM 2386 N N . LEU A 1 302 ? -26.070 -14.671 5.002 1.00 81.69 302 LEU A N 1
ATOM 2387 C CA . LEU A 1 302 ? -24.629 -14.825 4.783 1.00 81.69 302 LEU A CA 1
ATOM 2388 C C . LEU A 1 302 ? -24.283 -15.815 3.662 1.00 81.69 302 LEU A C 1
ATOM 2390 O O . LEU A 1 302 ? -23.109 -15.986 3.335 1.00 81.69 302 LEU A O 1
ATOM 2394 N N . ALA A 1 303 ? -25.272 -16.504 3.082 1.00 80.94 303 ALA A N 1
ATOM 2395 C CA . ALA A 1 303 ? -25.012 -17.487 2.039 1.00 80.94 303 ALA A CA 1
ATOM 2396 C C . ALA A 1 303 ? -24.432 -16.815 0.772 1.00 80.94 303 ALA A C 1
ATOM 2398 O O . ALA A 1 303 ? -24.962 -15.788 0.350 1.00 80.94 303 ALA A O 1
ATOM 2399 N N . PRO A 1 304 ? -23.431 -17.416 0.091 1.00 70.62 304 PRO A N 1
ATOM 2400 C CA . PRO A 1 304 ? -22.733 -16.793 -1.047 1.00 70.62 304 PRO A CA 1
ATOM 2401 C C . PRO A 1 304 ? -23.629 -16.388 -2.226 1.00 70.62 304 PRO A C 1
ATOM 2403 O O . PRO A 1 304 ? -23.266 -15.527 -3.016 1.00 70.62 304 PRO A O 1
ATOM 2406 N N . ASN A 1 305 ? -24.793 -17.032 -2.361 1.00 70.81 305 ASN A N 1
ATOM 2407 C CA . ASN A 1 305 ? -25.751 -16.799 -3.445 1.00 70.81 305 ASN A CA 1
ATOM 2408 C C . ASN A 1 305 ? -26.916 -15.889 -3.023 1.00 70.81 305 ASN A C 1
ATOM 2410 O O . ASN A 1 305 ? -27.884 -15.749 -3.774 1.00 70.81 305 ASN A O 1
ATOM 2414 N N . ASN A 1 306 ? -26.883 -15.342 -1.806 1.00 68.19 306 ASN A N 1
ATOM 2415 C CA . ASN A 1 306 ? -27.928 -14.456 -1.326 1.00 68.19 306 ASN A CA 1
ATOM 2416 C C . ASN A 1 306 ? -27.703 -13.042 -1.878 1.00 68.19 306 ASN A C 1
ATOM 2418 O O . ASN A 1 306 ? -26.607 -12.502 -1.802 1.00 68.19 306 ASN A O 1
ATOM 2422 N N . VAL A 1 307 ? -28.756 -12.445 -2.438 1.00 58.09 307 VAL A N 1
ATOM 2423 C CA . VAL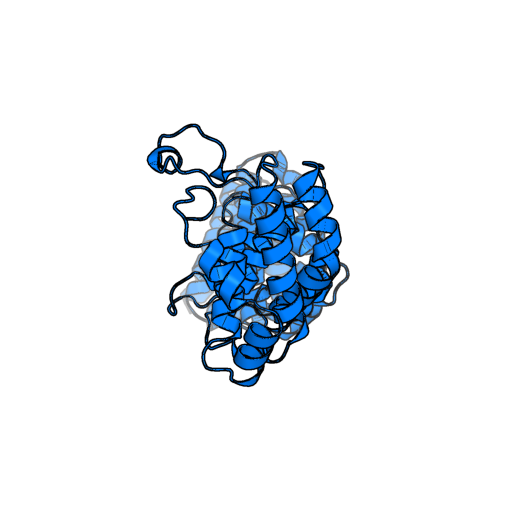 A 1 307 ? -28.734 -11.096 -3.035 1.00 58.09 307 VAL A CA 1
ATOM 2424 C C . VAL A 1 307 ? -28.845 -10.002 -1.962 1.00 58.09 307 VAL A C 1
ATOM 2426 O O . VAL A 1 307 ? -28.874 -8.814 -2.280 1.00 58.09 307 VAL A O 1
ATOM 2429 N N . ASN A 1 308 ? -28.957 -10.385 -0.685 1.00 61.94 308 ASN A N 1
ATOM 2430 C CA . ASN A 1 308 ? -29.027 -9.445 0.422 1.00 61.94 308 ASN A CA 1
ATOM 2431 C C . ASN A 1 308 ? -27.720 -8.653 0.527 1.00 61.94 308 ASN A C 1
ATOM 2433 O O . ASN A 1 308 ? -26.691 -9.160 0.965 1.00 61.94 308 ASN A O 1
ATOM 2437 N N . ARG A 1 309 ? -27.809 -7.369 0.175 1.00 69.38 309 ARG A N 1
ATOM 2438 C CA . ARG A 1 309 ? -26.720 -6.381 0.174 1.00 69.38 309 ARG A CA 1
ATOM 2439 C C . ARG A 1 309 ? -26.215 -5.993 1.564 1.00 69.38 309 ARG A C 1
ATOM 2441 O O . ARG A 1 309 ? -25.502 -5.009 1.693 1.00 69.38 309 ARG A O 1
ATOM 2448 N N . ILE A 1 310 ? -26.541 -6.755 2.608 1.00 79.38 310 ILE A N 1
ATOM 2449 C CA . ILE A 1 310 ? -26.114 -6.430 3.971 1.00 79.38 310 ILE A CA 1
ATOM 2450 C C . ILE A 1 310 ? -24.590 -6.390 4.090 1.00 79.38 310 ILE A C 1
ATOM 2452 O O . ILE A 1 310 ? -24.075 -5.586 4.846 1.00 79.38 310 ILE A O 1
ATOM 2456 N N . GLN A 1 311 ? -23.871 -7.205 3.311 1.00 80.50 311 GLN A N 1
ATOM 2457 C CA . GLN A 1 311 ? -22.403 -7.223 3.277 1.00 80.50 311 GLN A CA 1
ATOM 2458 C C . GLN A 1 311 ? -21.799 -5.974 2.616 1.00 80.50 311 GLN A C 1
ATOM 2460 O O . GLN A 1 311 ? -20.628 -5.677 2.831 1.00 80.50 311 GLN A O 1
ATOM 2465 N N . GLU A 1 312 ? -22.587 -5.255 1.813 1.00 78.88 312 GLU A N 1
ATOM 2466 C CA . GLU A 1 312 ? -22.195 -3.996 1.169 1.00 78.88 312 GLU A CA 1
ATOM 2467 C C . GLU A 1 312 ? -22.458 -2.791 2.089 1.00 78.88 312 GLU A C 1
ATOM 2469 O O . GLU A 1 312 ? -21.980 -1.688 1.823 1.00 78.88 312 GLU A O 1
ATOM 2474 N N . GLU A 1 313 ? -23.221 -2.977 3.173 1.00 83.50 313 GLU A N 1
ATOM 2475 C CA . GLU A 1 313 ? -23.541 -1.904 4.108 1.00 83.50 313 GLU A CA 1
ATOM 2476 C C . GLU A 1 313 ? -22.326 -1.555 4.985 1.00 83.50 313 GLU A C 1
ATOM 2478 O O . GLU A 1 313 ? -21.693 -2.450 5.549 1.00 83.50 313 GLU A O 1
ATOM 2483 N N . PRO A 1 314 ? -22.033 -0.263 5.220 1.00 84.31 314 PRO A N 1
ATOM 2484 C CA . PRO A 1 314 ? -20.903 0.142 6.058 1.00 84.31 314 PRO A CA 1
ATOM 2485 C C . PRO A 1 314 ? -20.971 -0.368 7.507 1.00 84.31 314 PRO A C 1
ATOM 2487 O O . PRO A 1 314 ? -19.950 -0.485 8.177 1.00 84.31 314 PRO A O 1
ATOM 2490 N N . THR A 1 315 ? -22.166 -0.665 8.023 1.00 87.19 315 THR A N 1
ATOM 2491 C CA . THR A 1 315 ? -22.338 -1.184 9.388 1.00 87.19 315 THR A CA 1
ATOM 2492 C C . THR A 1 315 ? -22.120 -2.694 9.495 1.00 87.19 315 THR A C 1
ATOM 2494 O O . THR A 1 315 ? -22.107 -3.227 10.609 1.00 87.19 315 THR A O 1
ATOM 2497 N N . PHE A 1 316 ? -21.951 -3.399 8.371 1.00 88.25 316 PHE A N 1
ATOM 2498 C CA . PHE A 1 316 ? -21.620 -4.818 8.368 1.00 88.25 316 PHE A CA 1
ATOM 2499 C C . PHE A 1 316 ? -20.295 -5.058 9.081 1.00 88.25 316 PHE A C 1
ATOM 2501 O O . PHE A 1 316 ? -19.326 -4.333 8.877 1.00 88.25 316 PHE A O 1
ATOM 2508 N N . CYS A 1 317 ? -20.257 -6.065 9.950 1.00 90.81 317 CYS A N 1
ATOM 2509 C CA . CYS A 1 317 ? -19.114 -6.426 10.786 1.00 90.81 317 CYS A CA 1
ATOM 2510 C C . CYS A 1 317 ? -18.596 -5.339 11.742 1.00 90.81 317 CYS A C 1
ATOM 2512 O O . CYS A 1 317 ? -17.682 -5.600 12.525 1.00 90.81 317 CYS A O 1
ATOM 2514 N N . PHE A 1 318 ? -19.192 -4.148 11.752 1.00 91.56 318 PHE A N 1
ATOM 2515 C CA . PHE A 1 318 ? -18.663 -3.012 12.489 1.00 91.56 318 PHE A CA 1
ATOM 2516 C C . PHE A 1 318 ? -18.617 -3.283 13.997 1.00 91.56 318 PHE A C 1
ATOM 2518 O O . PHE A 1 318 ? -17.586 -3.111 14.645 1.00 91.56 318 PHE A O 1
ATOM 2525 N N . LYS A 1 319 ? -19.714 -3.802 14.564 1.00 92.25 319 LYS A N 1
ATOM 2526 C CA . LYS A 1 319 ? -19.794 -4.154 15.992 1.00 92.25 319 LYS A CA 1
ATOM 2527 C C . LYS A 1 319 ? -18.833 -5.296 16.332 1.00 92.25 319 LYS A C 1
ATOM 2529 O O . LYS A 1 319 ? -18.182 -5.248 17.374 1.00 92.25 319 LYS A O 1
ATOM 2534 N N . ARG A 1 320 ? -18.706 -6.289 15.441 1.00 93.88 320 ARG A N 1
ATOM 2535 C CA . ARG A 1 320 ? -17.744 -7.397 15.576 1.00 93.88 320 ARG A CA 1
ATOM 2536 C C . ARG A 1 320 ? -16.316 -6.864 15.676 1.00 93.88 320 ARG A C 1
ATOM 2538 O O . ARG A 1 320 ? -15.577 -7.268 16.572 1.00 93.88 320 ARG A O 1
ATOM 2545 N N . ASP A 1 321 ? -15.928 -5.946 14.797 1.00 95.50 321 ASP A N 1
ATOM 2546 C CA . ASP A 1 321 ? -14.561 -5.428 14.760 1.00 95.50 321 ASP A CA 1
ATOM 2547 C C . ASP A 1 321 ? -14.252 -4.486 15.933 1.00 95.50 321 ASP A C 1
ATOM 2549 O O . ASP A 1 321 ? -13.134 -4.524 16.449 1.00 95.50 321 ASP A O 1
ATOM 2553 N N . LEU A 1 322 ? -15.245 -3.750 16.457 1.00 96.50 322 LEU A N 1
ATOM 2554 C CA . LEU A 1 322 ? -15.116 -3.046 17.743 1.00 96.50 322 LEU A CA 1
ATOM 2555 C C . LEU A 1 322 ? -14.822 -4.022 18.889 1.00 96.50 322 LEU A C 1
ATOM 2557 O O . LEU A 1 322 ? -13.884 -3.809 19.657 1.00 96.50 322 LEU A O 1
ATOM 2561 N N . ILE A 1 323 ? -15.594 -5.109 18.997 1.00 96.69 323 ILE A N 1
ATOM 2562 C CA . ILE A 1 323 ? -15.396 -6.131 20.035 1.00 96.69 323 ILE A CA 1
ATOM 2563 C C . ILE A 1 323 ? -14.017 -6.784 19.882 1.00 96.69 323 ILE A C 1
ATOM 2565 O O . ILE A 1 323 ? -13.301 -6.931 20.874 1.00 96.69 323 ILE A O 1
ATOM 2569 N N . ARG A 1 324 ? -13.609 -7.122 18.649 1.00 96.50 324 ARG A N 1
ATOM 2570 C CA . ARG A 1 324 ? -12.282 -7.685 18.353 1.00 96.50 324 ARG A CA 1
ATOM 2571 C C . ARG A 1 324 ? -11.166 -6.745 18.798 1.00 96.50 324 ARG A C 1
ATOM 2573 O O . ARG A 1 324 ? -10.245 -7.181 19.485 1.00 96.50 324 ARG A O 1
ATOM 2580 N N . LEU A 1 325 ? -11.263 -5.461 18.456 1.00 97.81 325 LEU A N 1
ATOM 2581 C CA . LEU A 1 325 ? -10.284 -4.457 18.861 1.00 97.81 325 LEU A CA 1
ATOM 2582 C C . LEU A 1 325 ? -10.207 -4.341 20.391 1.00 97.81 325 LEU A C 1
ATOM 2584 O O . LEU A 1 325 ? -9.115 -4.416 20.949 1.00 97.81 325 LEU A O 1
ATOM 2588 N N . ILE A 1 326 ? -11.344 -4.251 21.089 1.00 98.25 326 ILE A N 1
ATOM 2589 C CA . ILE A 1 326 ? -11.381 -4.192 22.562 1.00 98.25 326 ILE A CA 1
ATOM 2590 C C . ILE A 1 326 ? -10.730 -5.435 23.185 1.00 98.25 326 ILE A C 1
ATOM 2592 O O . ILE A 1 326 ? -9.916 -5.323 24.107 1.00 98.25 326 ILE A O 1
ATOM 2596 N N . ALA A 1 327 ? -11.052 -6.626 22.678 1.00 97.12 327 ALA A N 1
ATOM 2597 C CA . ALA A 1 327 ? -10.478 -7.876 23.165 1.00 97.12 327 ALA A CA 1
ATOM 2598 C C . ALA A 1 327 ? -8.950 -7.899 22.994 1.00 97.12 327 ALA A C 1
ATOM 2600 O O . ALA A 1 327 ? -8.223 -8.202 23.941 1.00 97.12 327 ALA A O 1
ATOM 2601 N N . ASN A 1 328 ? -8.448 -7.495 21.827 1.00 97.38 328 ASN A N 1
ATOM 2602 C CA . ASN A 1 328 ? -7.014 -7.447 21.548 1.00 97.38 328 ASN A CA 1
ATOM 2603 C C . ASN A 1 328 ? -6.283 -6.409 22.421 1.00 97.38 328 ASN A C 1
ATOM 2605 O O . ASN A 1 328 ? -5.226 -6.692 22.991 1.00 97.38 328 ASN A O 1
ATOM 2609 N N . LEU A 1 329 ? -6.867 -5.220 22.605 1.00 98.31 329 LEU A N 1
ATOM 2610 C CA . LEU A 1 329 ? -6.292 -4.160 23.444 1.00 98.31 329 LEU A CA 1
ATOM 2611 C C . LEU A 1 329 ? -6.266 -4.521 24.938 1.00 98.31 329 LEU A C 1
ATOM 2613 O O . LEU A 1 329 ? -5.449 -3.998 25.695 1.00 98.31 329 LEU A O 1
ATOM 2617 N N . THR A 1 330 ? -7.144 -5.414 25.386 1.00 97.94 330 THR A N 1
ATOM 2618 C CA . THR A 1 330 ? -7.200 -5.871 26.785 1.00 97.94 330 THR A CA 1
ATOM 2619 C C . THR A 1 330 ? -6.443 -7.181 27.013 1.00 97.94 330 THR A C 1
ATOM 2621 O O . THR A 1 330 ? -6.163 -7.559 28.158 1.00 97.94 330 THR A O 1
ATOM 2624 N N . TRP A 1 331 ? -6.051 -7.882 25.948 1.00 97.00 331 TRP A N 1
ATOM 2625 C CA . TRP A 1 331 ? -5.332 -9.144 26.045 1.00 97.00 331 TRP A CA 1
ATOM 2626 C C . TRP A 1 331 ? -3.989 -8.974 26.761 1.00 97.00 331 TRP A C 1
ATOM 2628 O O . TRP A 1 331 ? -3.105 -8.248 26.314 1.00 97.00 331 TRP A O 1
ATOM 2638 N N . ARG A 1 332 ? -3.833 -9.663 27.901 1.00 96.44 332 ARG A N 1
ATOM 2639 C CA . ARG A 1 332 ? -2.626 -9.627 28.755 1.00 96.44 332 ARG A CA 1
ATOM 2640 C C . ARG A 1 332 ? -2.171 -8.222 29.183 1.00 96.44 332 ARG A C 1
ATOM 2642 O O . ARG A 1 332 ? -1.043 -8.068 29.642 1.00 96.44 332 ARG A O 1
ATOM 2649 N N . ASN A 1 333 ? -3.052 -7.227 29.123 1.00 98.00 333 ASN A N 1
ATOM 2650 C CA . ASN A 1 333 ? -2.760 -5.865 29.547 1.00 98.00 333 ASN A CA 1
ATOM 2651 C C . ASN A 1 333 ? -3.615 -5.489 30.760 1.00 98.00 333 ASN A C 1
ATOM 2653 O O . ASN A 1 333 ? -4.790 -5.153 30.626 1.00 98.00 333 ASN A O 1
ATOM 2657 N N . LEU A 1 334 ? -3.029 -5.549 31.960 1.00 98.00 334 LEU A N 1
ATOM 2658 C CA . LEU A 1 334 ? -3.768 -5.325 33.207 1.00 98.00 334 LEU A CA 1
ATOM 2659 C C . LEU A 1 334 ? -4.359 -3.910 33.300 1.00 98.00 334 LEU A C 1
ATOM 2661 O O . LEU A 1 334 ? -5.463 -3.752 33.812 1.00 98.00 334 LEU A O 1
ATOM 2665 N N . SER A 1 335 ? -3.654 -2.892 32.793 1.00 98.06 335 SER A N 1
ATOM 2666 C CA . SER A 1 335 ? -4.167 -1.518 32.799 1.00 98.06 335 SER A CA 1
ATOM 2667 C C . SER A 1 335 ? -5.453 -1.423 31.982 1.00 98.06 335 SER A C 1
ATOM 2669 O O . SER A 1 335 ? -6.452 -0.917 32.480 1.00 98.06 335 SER A O 1
ATOM 2671 N N . ASN A 1 336 ? -5.448 -1.956 30.762 1.00 98.31 336 ASN A N 1
ATOM 2672 C CA . ASN A 1 336 ? -6.608 -1.924 29.873 1.00 98.31 336 ASN A CA 1
ATOM 2673 C C . ASN A 1 336 ? -7.743 -2.826 30.380 1.00 98.31 336 ASN A C 1
ATOM 2675 O O . ASN A 1 336 ? -8.915 -2.488 30.241 1.00 98.31 336 ASN A O 1
ATOM 2679 N N . GLN A 1 337 ? -7.414 -3.944 31.035 1.00 98.31 337 GLN A N 1
ATOM 2680 C CA . GLN A 1 337 ? -8.395 -4.798 31.711 1.00 98.31 337 GLN A CA 1
ATOM 2681 C C . GLN A 1 337 ? -9.072 -4.116 32.905 1.00 98.31 337 GLN A C 1
ATOM 2683 O O . GLN A 1 337 ? -10.227 -4.412 33.199 1.00 98.31 337 GLN A O 1
ATOM 2688 N N . ASN A 1 338 ? -8.369 -3.247 33.628 1.00 98.06 338 ASN A N 1
ATOM 2689 C CA . ASN A 1 338 ? -8.983 -2.452 34.688 1.00 98.06 338 ASN A CA 1
ATOM 2690 C C . ASN A 1 338 ? -9.881 -1.370 34.081 1.00 98.06 338 ASN A C 1
ATOM 2692 O O . ASN A 1 338 ? -11.042 -1.276 34.462 1.00 98.06 338 ASN A O 1
ATOM 2696 N N . GLU A 1 339 ? -9.385 -0.663 33.064 1.00 98.12 339 GLU A N 1
ATOM 2697 C CA . GLU A 1 339 ? -10.121 0.393 32.359 1.00 98.12 339 GLU A CA 1
ATOM 2698 C C . GLU A 1 339 ? -11.460 -0.116 31.794 1.00 98.12 339 GLU A C 1
ATOM 2700 O O . GLU A 1 339 ? -12.513 0.473 32.030 1.00 98.12 339 GLU A O 1
ATOM 2705 N N . ILE A 1 340 ? -11.465 -1.268 31.108 1.00 97.12 340 ILE A N 1
ATOM 2706 C CA . ILE A 1 340 ? -12.709 -1.844 30.574 1.00 97.12 340 ILE A CA 1
ATOM 2707 C C . ILE A 1 340 ? -13.708 -2.210 31.683 1.00 97.12 340 ILE A C 1
ATOM 2709 O O . ILE A 1 340 ? -14.910 -2.045 31.480 1.00 97.12 340 ILE A O 1
ATOM 2713 N N . ARG A 1 341 ? -13.250 -2.670 32.858 1.00 96.88 341 ARG A N 1
ATOM 2714 C CA . ARG A 1 341 ? -14.137 -2.962 34.000 1.00 96.88 341 ARG A CA 1
ATOM 2715 C C . ARG A 1 341 ? -14.743 -1.685 34.567 1.00 96.88 341 ARG A C 1
ATOM 2717 O O . ARG A 1 341 ? -15.940 -1.646 34.814 1.00 96.88 341 ARG A O 1
ATOM 2724 N N . GLU A 1 342 ? -13.938 -0.642 34.733 1.00 96.81 342 GLU A N 1
ATOM 2725 C CA . GLU A 1 342 ? -14.398 0.657 35.238 1.00 96.81 342 GLU A CA 1
ATOM 2726 C C . GLU A 1 342 ? -15.429 1.300 34.303 1.00 96.81 342 GLU A C 1
ATOM 2728 O O . GLU A 1 342 ? -16.384 1.932 34.754 1.00 96.81 342 GLU A O 1
ATOM 2733 N N . MET A 1 343 ? -15.296 1.070 32.997 1.00 96.50 343 MET A N 1
ATOM 2734 C CA . MET A 1 343 ? -16.259 1.533 32.004 1.00 96.50 343 MET A CA 1
ATOM 2735 C C . MET A 1 343 ? -17.514 0.653 31.885 1.00 96.50 343 MET A C 1
ATOM 2737 O O . MET A 1 343 ? -18.358 0.970 31.050 1.00 96.50 343 MET A O 1
ATOM 2741 N N . ASN A 1 344 ? -17.686 -0.430 32.650 1.00 95.69 344 ASN A N 1
ATOM 2742 C CA . ASN A 1 344 ? -18.728 -1.445 32.405 1.00 95.69 344 ASN A CA 1
ATOM 2743 C C . ASN A 1 344 ? -18.706 -1.974 30.950 1.00 95.69 344 ASN A C 1
ATOM 2745 O O . ASN A 1 344 ? -19.728 -2.111 30.271 1.00 95.69 344 ASN A O 1
ATOM 2749 N N . GLY A 1 345 ? -17.497 -2.145 30.410 1.00 94.81 345 GLY A N 1
ATOM 2750 C CA . GLY A 1 345 ? -17.263 -2.601 29.044 1.00 94.81 345 GLY A CA 1
ATOM 2751 C C . GLY A 1 345 ? -17.437 -4.114 28.872 1.00 94.81 345 GLY A C 1
ATOM 2752 O O . GLY A 1 345 ? -17.620 -4.584 27.755 1.00 94.81 345 GLY A O 1
ATOM 2753 N N . ILE A 1 346 ? -17.400 -4.891 29.957 1.00 94.75 346 ILE A N 1
ATOM 2754 C CA . ILE A 1 346 ? -17.594 -6.347 29.894 1.00 94.75 346 ILE A CA 1
ATOM 2755 C C . ILE A 1 346 ? -19.079 -6.663 29.698 1.00 94.75 346 ILE A C 1
ATOM 2757 O O . ILE A 1 346 ? -19.433 -7.498 28.871 1.00 94.75 346 ILE A O 1
ATOM 2761 N N . GLU A 1 347 ? -19.947 -5.960 30.418 1.00 94.88 347 GLU A N 1
ATOM 2762 C CA . GLU A 1 347 ? -21.399 -6.093 30.372 1.00 94.88 347 GLU A CA 1
ATOM 2763 C C . GLU A 1 347 ? -21.917 -5.843 28.955 1.00 94.88 347 GLU A C 1
ATOM 2765 O O . GLU A 1 347 ? -22.651 -6.665 28.414 1.00 94.88 347 GLU A O 1
ATOM 2770 N N . ILE A 1 348 ? -21.459 -4.765 28.309 1.00 94.56 348 ILE A N 1
ATOM 2771 C CA . ILE A 1 348 ? -21.876 -4.439 26.940 1.00 94.56 348 ILE A CA 1
ATOM 2772 C C . ILE A 1 348 ? -21.415 -5.487 25.920 1.00 94.56 348 ILE A C 1
ATOM 2774 O O . ILE A 1 348 ? -22.166 -5.813 25.003 1.00 94.56 348 ILE A O 1
ATOM 2778 N N . ILE A 1 349 ? -20.214 -6.057 26.081 1.00 94.44 349 ILE A N 1
ATOM 2779 C CA . ILE A 1 349 ? -19.736 -7.143 25.213 1.00 94.44 349 ILE A CA 1
ATOM 2780 C C . ILE A 1 349 ? -20.630 -8.373 25.382 1.00 94.44 349 ILE A C 1
ATOM 2782 O O . ILE A 1 349 ? -21.065 -8.941 24.384 1.00 94.44 349 ILE A O 1
ATOM 2786 N N . MET A 1 350 ? -20.954 -8.745 26.623 1.00 93.25 350 MET A N 1
ATOM 2787 C CA . MET A 1 350 ? -21.838 -9.877 26.916 1.00 93.25 350 MET A CA 1
ATOM 2788 C C . MET A 1 350 ? -23.244 -9.677 26.336 1.00 93.25 350 MET A C 1
ATOM 2790 O O . MET A 1 350 ? -23.830 -10.622 25.816 1.00 93.25 350 MET A O 1
ATOM 2794 N N . GLU A 1 351 ? -23.773 -8.452 26.371 1.00 92.31 351 GLU A N 1
ATOM 2795 C CA . GLU A 1 351 ? -25.053 -8.110 25.737 1.00 92.31 351 GLU A CA 1
ATOM 2796 C C . GLU A 1 351 ? -25.002 -8.175 24.202 1.00 92.31 351 GLU A C 1
ATOM 2798 O O . GLU A 1 351 ? -26.035 -8.366 23.561 1.00 92.31 351 GLU A O 1
ATOM 2803 N N . CYS A 1 352 ? -23.821 -8.032 23.594 1.00 90.06 352 CYS A N 1
ATOM 2804 C CA . CYS A 1 352 ? -23.641 -8.171 22.150 1.00 90.06 352 CYS A CA 1
ATOM 2805 C C . CYS A 1 352 ? -23.527 -9.633 21.687 1.00 90.06 352 CYS A C 1
ATOM 2807 O O . CYS A 1 352 ? -23.614 -9.876 20.485 1.00 90.06 352 CYS A O 1
ATOM 2809 N N . CYS A 1 353 ? -23.365 -10.603 22.594 1.00 85.44 353 CYS A N 1
ATOM 2810 C CA . CYS A 1 353 ? -23.263 -12.033 22.279 1.00 85.44 353 CYS A CA 1
ATOM 2811 C C . CYS A 1 353 ? -24.628 -12.659 21.924 1.00 85.44 353 CYS A C 1
ATOM 2813 O O . CYS A 1 353 ? -25.099 -13.586 22.583 1.00 85.44 353 CYS A O 1
ATOM 2815 N N . CYS A 1 354 ? -25.267 -12.142 20.879 1.00 87.56 354 CYS A N 1
ATOM 2816 C CA . CYS A 1 354 ? -26.507 -12.653 20.299 1.00 87.56 354 CYS A CA 1
ATOM 2817 C C . CYS A 1 354 ? -26.252 -13.197 18.885 1.00 87.56 354 CYS A C 1
ATOM 2819 O O . CYS A 1 354 ? -25.189 -12.968 18.311 1.00 87.56 354 CYS A O 1
ATOM 2821 N N . ILE A 1 355 ? -27.208 -13.947 18.329 1.00 88.31 355 ILE A N 1
ATOM 2822 C CA . ILE A 1 355 ? -27.131 -14.363 16.923 1.00 88.31 355 ILE A CA 1
ATOM 2823 C C . ILE A 1 355 ? -27.355 -13.115 16.066 1.00 88.31 355 ILE A C 1
ATOM 2825 O O . ILE A 1 355 ? -28.453 -12.563 16.056 1.00 88.31 355 ILE A O 1
ATOM 2829 N N . ASP A 1 356 ? -26.309 -12.674 15.371 1.00 90.44 356 ASP A N 1
ATOM 2830 C CA . ASP A 1 356 ? -26.340 -11.476 14.538 1.00 90.44 356 ASP A CA 1
ATOM 2831 C C . ASP A 1 356 ? -25.536 -11.689 13.249 1.00 90.44 356 ASP A C 1
ATOM 2833 O O . ASP A 1 356 ? -24.323 -11.520 13.211 1.00 90.44 356 ASP A O 1
ATOM 2837 N N . ALA A 1 357 ? -26.217 -12.019 12.157 1.00 89.25 357 ALA A N 1
ATOM 2838 C CA . ALA A 1 357 ? -25.628 -12.165 10.834 1.00 89.25 357 ALA A CA 1
ATOM 2839 C C . ALA A 1 357 ? -24.979 -10.872 10.316 1.00 89.25 357 ALA A C 1
ATOM 2841 O O . ALA A 1 357 ? -24.105 -10.940 9.458 1.00 89.25 357 ALA A O 1
ATOM 2842 N N . ARG A 1 358 ? -25.369 -9.691 10.819 1.00 90.25 358 ARG A N 1
ATOM 2843 C CA . ARG A 1 358 ? -24.696 -8.427 10.484 1.00 90.25 358 ARG A CA 1
ATOM 2844 C C . ARG A 1 358 ? -23.317 -8.345 11.129 1.00 90.25 358 ARG A C 1
ATOM 2846 O O . ARG A 1 358 ? -22.427 -7.708 10.578 1.00 90.25 358 ARG A O 1
ATOM 2853 N N . ASN A 1 359 ? -23.146 -8.964 12.295 1.00 90.12 359 ASN A N 1
ATOM 2854 C CA . ASN A 1 359 ? -21.919 -8.952 13.086 1.00 90.12 359 ASN A CA 1
ATOM 2855 C C . ASN A 1 359 ? -21.543 -10.392 13.477 1.00 90.12 359 ASN A C 1
ATOM 2857 O O . ASN A 1 359 ? -21.644 -10.733 14.658 1.00 90.12 359 ASN A O 1
ATOM 2861 N N . PRO A 1 360 ? -21.162 -11.221 12.487 1.00 86.00 360 PRO A N 1
ATOM 2862 C CA . PRO A 1 360 ? -20.981 -12.660 12.657 1.00 86.00 360 PRO A CA 1
ATOM 2863 C C . PRO A 1 360 ? -19.824 -13.043 13.582 1.00 86.00 360 PRO A C 1
ATOM 2865 O O . PRO A 1 360 ? -18.851 -12.253 13.698 1.00 86.00 360 PRO A O 1
#

Solvent-accessible surface area (backbone atoms only — not comparable to full-atom values): 19103 Å² total; per-residue (Å²): 110,71,70,58,54,55,50,49,54,44,50,51,48,62,64,72,49,67,79,86,46,50,66,63,54,34,52,45,34,49,51,52,31,56,46,29,74,75,37,70,71,50,22,47,60,56,65,70,36,59,68,50,51,55,48,49,52,48,49,39,56,52,23,61,76,42,37,88,78,37,72,62,37,41,48,33,29,23,41,46,40,37,24,57,21,39,38,14,56,100,28,52,70,38,21,53,55,51,44,69,64,34,62,65,61,50,48,60,54,54,72,77,53,94,48,46,67,46,48,24,25,46,23,42,25,50,40,30,31,36,76,56,34,59,70,58,43,54,51,43,71,74,38,94,55,34,57,61,52,49,46,49,32,43,55,28,29,75,69,69,14,63,34,19,44,47,32,43,41,67,62,44,38,51,35,54,63,46,49,70,48,48,80,76,39,58,68,74,41,41,48,52,49,50,52,52,51,37,51,44,63,70,46,61,93,86,56,82,43,43,73,19,69,49,35,57,50,43,43,49,51,53,50,57,72,40,46,70,60,47,53,52,35,64,69,66,70,49,94,68,67,53,58,55,58,45,46,41,45,49,38,49,28,48,41,32,70,32,88,89,40,26,65,68,56,44,70,40,56,65,55,53,51,48,42,52,53,49,47,51,52,49,52,50,42,22,74,68,65,36,83,82,44,45,75,33,69,61,58,69,56,73,40,95,88,45,86,56,60,58,82,76,38,63,54,36,39,44,66,37,34,42,51,45,29,51,53,38,43,30,57,96,30,68,70,45,47,48,52,37,56,77,67,53,42,60,62,55,53,60,71,63,74,59,71,21,54,47,40,109

Sequence (360 aa):
MADLEDVSKTINGIIFHDIQDLDSVTDLLRALRSACTRGVNVQKFIGENTILLEKVETIICDGISLQQQSEKVLLMTAVAIQFLGNLTVNNPSNSLTIWNLVKEKILHLCFKLDATKIWNSFSMLLLNVFLQNENLLDEILCSEYVTTILEKLTKSAQDDAEFSQHVIEVCILPRKELSVIYPELPHPSRLFLLETIYHALASTPESKATVSAAFIQYAAEVFKLKSDFMLHVLRRNEDVEPLEYTKMLEILASSSGSDKYVLMLQEDKSLLISTVYLLKCFHQLGKEAEEGFTPVEDLAVLAPNNVNRIQEEPTFCFKRDLIRLIANLTWRNLSNQNEIREMNGIEIIMECCCIDARNP

Nearest PDB structures (foldseek):
  4djs-assembly1_A  TM=3.519E-01  e=8.631E-02  Homo sapiens
  7sqc-assembly1_I0  TM=3.478E-01  e=1.702E-01  Chlamydomonas reinhardtii
  7sqc-assembly1_H3  TM=3.480E-01  e=2.494E-01  Chlamydomonas reinhardtii
  7sqc-assembly1_J1  TM=3.883E-01  e=9.296E-01  Chlamydomonas reinhardtii
  7sqc-assembly1_K3  TM=2.325E-01  e=2.602E-01  Chlamydomonas reinhardtii

Mean predicted aligned error: 6.05 Å